Protein AF-A0A7S0M1L8-F1 (afdb_monomer_lite)

InterPro domains:
  IPR027417 P-loop containing nucleoside triphosphate hydrolase [G3DSA:3.40.50.300] (4-110)
  IPR027417 P-loop containing nucleoside triphosphate hydrolase [SSF52540] (21-96)
  IPR041679 DNA2/NAM7 helicase-like, C-terminal [PF13087] (17-76)
  IPR045055 DNA2/NAM7-like helicase [PTHR10887] (21-156)
  IPR047187 Upf1-like, C-terminal helicase domain [cd18808] (14-83)

Organism: NCBI:txid233186

Sequence (246 aa):
RGALARLDLDDLGSDGSAKAIRAATVDNYQGEEADFVIISLVRSNTEGDIGFLSSPERVNVLLSRARHGMFLVGNLETLTRCRSSRGRALWLQIRNLLERDGSVLTHFPVLCERHRLRIEVHTPEDFNALTPHGGCTLPCEMPLDCGHACTLPCHPDEARTHAHARCQEQVEDSCSYGHPGRRACGDEGVRCCVEVSWSCPRGHALSGRCYGGRKAPCKRCDAVEEIERKLKHAAGGRQAEAEAEA

pLDDT: mean 80.68, std 15.22, range [24.38, 94.88]

Radius of gyration: 35.18 Å; chains: 1; bounding box: 78×73×81 Å

Foldseek 3Di:
DDDDDDDDPPPPDDDDDDPDDDDDDLVVCQPAADQEEEDEQPDDDPQLDSDPLLDVVSVVSVVPRHDHYYHYHDDLVSQCPHPRPSSNVVSVVVVVVCVVVVNDDQFDWAAQPVVRDIDTHNDPVCCCVAQNQNHGQDAQQDQAPLRGGGGHGDHDDDVPCRDPDFAQDWDWDAAPVRHIDIDGPPDDGDPFQDKDWDADPVGDIFIDTPNCGVVDDDPVVVVVVVVVVVVVVVVVVVVVVVVVVD

Structure (mmCIF, N/CA/C/O backbone):
data_AF-A0A7S0M1L8-F1
#
_entry.id   AF-A0A7S0M1L8-F1
#
loop_
_atom_site.group_PDB
_atom_site.id
_atom_site.type_symbol
_atom_site.label_atom_id
_atom_site.label_alt_id
_atom_site.label_comp_id
_atom_site.label_asym_id
_atom_site.label_entity_id
_atom_site.label_seq_id
_atom_site.pdbx_PDB_ins_code
_atom_site.Cartn_x
_atom_site.Cartn_y
_atom_site.Cartn_z
_atom_site.occupancy
_atom_site.B_iso_or_equiv
_atom_site.auth_seq_id
_atom_site.auth_comp_id
_atom_site.auth_asym_id
_atom_site.auth_atom_id
_atom_site.pdbx_PDB_model_num
ATOM 1 N N . ARG A 1 1 ? -18.585 -15.509 -0.432 1.00 24.98 1 ARG A N 1
ATOM 2 C CA . ARG A 1 1 ? -18.392 -14.787 -1.713 1.00 24.98 1 ARG A CA 1
ATOM 3 C C . ARG A 1 1 ? -18.407 -13.298 -1.383 1.00 24.98 1 ARG A C 1
ATOM 5 O O . ARG A 1 1 ? -19.482 -12.729 -1.326 1.00 24.98 1 ARG A O 1
ATOM 12 N N . GLY A 1 2 ? -17.263 -12.722 -1.015 1.00 26.94 2 GLY A N 1
ATOM 13 C CA . GLY A 1 2 ? -17.161 -11.310 -0.637 1.00 26.94 2 GLY A CA 1
ATOM 14 C C . GLY A 1 2 ? -16.360 -10.575 -1.698 1.00 26.94 2 GLY A C 1
ATOM 15 O O . GLY A 1 2 ? -15.212 -10.944 -1.936 1.00 26.94 2 GLY A O 1
ATOM 16 N N . ALA A 1 3 ? -16.990 -9.616 -2.370 1.00 24.38 3 ALA A N 1
ATOM 17 C CA . ALA A 1 3 ? -16.288 -8.636 -3.181 1.00 24.38 3 ALA A CA 1
ATOM 18 C C . ALA A 1 3 ? -15.548 -7.704 -2.216 1.00 24.38 3 ALA A C 1
ATOM 20 O O . ALA A 1 3 ? -16.179 -7.065 -1.377 1.00 24.38 3 ALA A O 1
ATOM 21 N N . LEU A 1 4 ? -14.220 -7.690 -2.286 1.00 31.28 4 LEU A N 1
ATOM 22 C CA . LEU A 1 4 ? -13.426 -6.655 -1.640 1.00 31.28 4 LEU A CA 1
ATOM 23 C C . LEU A 1 4 ? -13.561 -5.419 -2.525 1.00 31.28 4 LEU A C 1
ATOM 25 O O . LEU A 1 4 ? -13.276 -5.472 -3.719 1.00 31.28 4 LEU A O 1
ATOM 29 N N . ALA A 1 5 ? -14.126 -4.354 -1.966 1.00 31.42 5 ALA A N 1
ATOM 30 C CA . ALA A 1 5 ? -14.151 -3.068 -2.633 1.00 31.42 5 ALA A CA 1
ATOM 31 C C . ALA A 1 5 ? -12.733 -2.495 -2.562 1.00 31.42 5 ALA A C 1
ATOM 33 O O . ALA A 1 5 ? -12.216 -2.286 -1.463 1.00 31.42 5 ALA A O 1
ATOM 34 N N . ARG A 1 6 ? -12.113 -2.264 -3.722 1.00 34.62 6 ARG A N 1
ATOM 35 C CA . ARG A 1 6 ? -10.920 -1.422 -3.825 1.00 34.62 6 ARG A CA 1
ATOM 36 C C . ARG A 1 6 ? -11.287 -0.038 -3.306 1.00 34.62 6 ARG A C 1
ATOM 38 O O . ARG A 1 6 ? -12.279 0.548 -3.738 1.00 34.62 6 ARG A O 1
ATOM 45 N N . LEU A 1 7 ? -10.536 0.426 -2.320 1.00 40.91 7 LEU A N 1
ATOM 46 C CA . LEU A 1 7 ? -10.645 1.762 -1.758 1.00 40.91 7 LEU A CA 1
ATOM 47 C C . LEU A 1 7 ? -9.402 2.512 -2.230 1.00 40.91 7 LEU A C 1
ATOM 49 O O . LEU A 1 7 ? -8.376 2.489 -1.555 1.00 40.91 7 LEU A O 1
ATOM 53 N N . ASP A 1 8 ? -9.480 3.089 -3.428 1.00 37.41 8 ASP A N 1
ATOM 54 C CA . ASP A 1 8 ? -8.417 3.929 -3.977 1.00 37.41 8 ASP A CA 1
ATOM 55 C C . ASP A 1 8 ? -8.402 5.254 -3.186 1.00 37.41 8 ASP A C 1
ATOM 57 O O . ASP A 1 8 ? -9.404 5.967 -3.106 1.00 37.41 8 ASP A O 1
ATOM 61 N N . LEU A 1 9 ? -7.283 5.537 -2.509 1.00 45.81 9 LEU A N 1
ATOM 62 C CA . LEU A 1 9 ? -7.116 6.675 -1.589 1.00 45.81 9 LEU A CA 1
ATOM 63 C C . LEU A 1 9 ? -6.829 8.006 -2.306 1.00 45.81 9 LEU A C 1
ATOM 65 O O . LEU A 1 9 ? -6.898 9.058 -1.671 1.00 45.81 9 LEU A O 1
ATOM 69 N N . ASP A 1 10 ? -6.548 7.966 -3.609 1.00 42.12 10 ASP A N 1
ATOM 70 C CA . ASP A 1 10 ? -6.166 9.137 -4.407 1.00 42.12 10 ASP A CA 1
ATOM 71 C C . ASP A 1 10 ? -7.363 9.934 -4.951 1.00 42.12 10 ASP A C 1
ATOM 73 O O . ASP A 1 10 ? -7.187 11.021 -5.497 1.00 42.12 10 ASP A O 1
ATOM 77 N N . ASP A 1 11 ? -8.596 9.462 -4.739 1.00 41.50 11 ASP A N 1
ATOM 78 C CA . ASP A 1 11 ? -9.818 10.100 -5.254 1.00 41.50 11 ASP A CA 1
ATOM 79 C C . ASP A 1 11 ? -10.475 11.065 -4.241 1.00 41.50 11 ASP A C 1
ATOM 81 O O . ASP A 1 11 ? -11.695 11.259 -4.187 1.00 41.50 11 ASP A O 1
ATOM 85 N N . LEU A 1 12 ? -9.654 11.692 -3.390 1.00 45.91 12 LEU A N 1
ATOM 86 C CA . LEU A 1 12 ? -10.070 12.725 -2.437 1.00 45.91 12 LEU A CA 1
ATOM 87 C C . LEU A 1 12 ? -10.244 14.083 -3.137 1.00 45.91 12 LEU A C 1
ATOM 89 O O . LEU A 1 12 ? -9.593 15.070 -2.798 1.00 45.91 12 LEU A O 1
ATOM 93 N N . GLY A 1 13 ? -11.170 14.133 -4.094 1.00 42.91 13 GLY A N 1
ATOM 94 C CA . GLY A 1 13 ? -11.728 15.375 -4.621 1.00 42.91 13 GLY A CA 1
ATOM 95 C C . GLY A 1 13 ? -11.597 15.554 -6.129 1.00 42.91 13 GLY A C 1
ATOM 96 O O . GLY A 1 13 ? -10.607 16.083 -6.613 1.00 42.91 13 GLY A O 1
ATOM 97 N N . SER A 1 14 ? -12.663 15.224 -6.854 1.00 38.94 14 SER A N 1
ATOM 98 C CA . SER A 1 14 ? -13.416 16.155 -7.710 1.00 38.94 14 SER A CA 1
ATOM 99 C C . SER A 1 14 ? -14.400 15.343 -8.547 1.00 38.94 14 SER A C 1
ATOM 101 O O . SER A 1 14 ? -13.998 14.650 -9.471 1.00 38.94 14 SER A O 1
ATOM 103 N N . ASP A 1 15 ? -15.682 15.443 -8.199 1.00 43.84 15 ASP A N 1
ATOM 104 C CA . ASP A 1 15 ? -16.864 15.193 -9.029 1.00 43.84 15 ASP A CA 1
ATOM 105 C C . ASP A 1 15 ? -16.785 14.129 -10.139 1.00 43.84 15 ASP A C 1
ATOM 107 O O . ASP A 1 15 ? -16.341 14.389 -11.257 1.00 43.84 15 ASP A O 1
ATOM 111 N N . GLY A 1 16 ? -17.419 12.977 -9.876 1.00 42.66 16 GLY A N 1
ATOM 112 C CA . GLY A 1 16 ? -17.977 12.146 -10.947 1.00 42.66 16 GLY A CA 1
ATOM 113 C C . GLY A 1 16 ? -17.978 10.633 -10.729 1.00 42.66 16 GLY A C 1
ATOM 114 O O . GLY A 1 16 ? -17.397 9.906 -11.524 1.00 42.66 16 GLY A O 1
ATOM 115 N N . SER A 1 17 ? -18.732 10.139 -9.741 1.00 41.50 17 SER A N 1
ATOM 116 C CA . SER A 1 17 ? -19.184 8.732 -9.611 1.00 41.50 17 SER A CA 1
ATOM 117 C C . SER A 1 17 ? -18.228 7.654 -9.061 1.00 41.50 17 SER A C 1
ATOM 119 O O . SER A 1 17 ? -18.504 6.467 -9.227 1.00 41.50 17 SER A O 1
ATOM 121 N N . ALA A 1 18 ? -17.206 8.015 -8.282 1.00 45.50 18 ALA A N 1
ATOM 122 C CA . ALA A 1 18 ? -16.611 7.094 -7.306 1.00 45.50 18 ALA A CA 1
ATOM 123 C C . ALA A 1 18 ? -17.293 7.270 -5.934 1.00 45.50 18 ALA A C 1
ATOM 125 O O . ALA A 1 18 ? -17.604 8.389 -5.522 1.00 45.50 18 ALA A O 1
ATOM 126 N N . LYS A 1 19 ? -17.579 6.175 -5.212 1.00 52.88 19 LYS A N 1
ATOM 127 C CA . LYS A 1 19 ? -18.074 6.236 -3.821 1.00 52.88 19 LYS A CA 1
ATOM 128 C C . LYS A 1 19 ? -16.973 6.851 -2.948 1.00 52.88 19 LYS A C 1
ATOM 130 O O . LYS A 1 19 ? -16.094 6.135 -2.483 1.00 52.88 19 LYS A O 1
ATOM 135 N N . ALA A 1 20 ? -17.026 8.164 -2.743 1.00 63.97 20 ALA A N 1
ATOM 136 C CA . ALA A 1 20 ? -16.058 8.884 -1.928 1.00 63.97 20 ALA A CA 1
ATOM 137 C C . ALA A 1 20 ? -16.008 8.309 -0.503 1.00 63.97 20 ALA A C 1
ATOM 139 O O . ALA A 1 20 ? -17.033 8.174 0.174 1.00 63.97 20 ALA A O 1
ATOM 140 N N . ILE A 1 21 ? -14.804 7.974 -0.043 1.00 71.56 21 ILE A N 1
ATOM 141 C CA . ILE A 1 21 ? -14.554 7.562 1.337 1.00 71.56 21 ILE A CA 1
ATOM 142 C C . ILE A 1 21 ? -14.670 8.808 2.206 1.00 71.56 21 ILE A C 1
ATOM 144 O O . ILE A 1 21 ? -13.863 9.730 2.108 1.00 71.56 21 ILE A O 1
ATOM 148 N N . ARG A 1 22 ? -15.684 8.857 3.070 1.00 78.88 22 ARG A N 1
ATOM 149 C CA . ARG A 1 22 ? -15.853 9.985 3.985 1.00 78.88 22 ARG A CA 1
ATOM 150 C C . ARG A 1 22 ? -14.888 9.857 5.161 1.00 78.88 22 ARG A C 1
ATOM 152 O O . ARG A 1 22 ? -15.046 8.972 5.997 1.00 78.88 22 ARG A O 1
ATOM 159 N N . ALA A 1 23 ? -13.937 10.781 5.256 1.00 82.06 23 ALA A N 1
ATOM 160 C CA . ALA A 1 23 ? -13.068 10.938 6.417 1.00 82.06 23 ALA A CA 1
ATOM 161 C C . ALA A 1 23 ? -13.576 12.086 7.304 1.00 82.06 23 ALA A C 1
ATOM 163 O O . ALA A 1 23 ? -13.755 13.211 6.839 1.00 82.06 23 ALA A O 1
ATOM 164 N N . ALA A 1 24 ? -13.820 11.813 8.585 1.00 80.31 24 ALA A N 1
ATOM 165 C CA . ALA A 1 24 ? -14.242 12.815 9.561 1.00 80.31 24 ALA A CA 1
ATOM 166 C C . ALA A 1 24 ? -13.710 12.466 10.955 1.00 80.31 24 ALA A C 1
ATOM 168 O O . ALA A 1 24 ? -13.429 11.307 11.261 1.00 80.31 24 ALA A O 1
ATOM 169 N N . THR A 1 25 ? -13.586 13.472 11.819 1.00 79.19 25 THR A N 1
ATOM 170 C CA . THR A 1 25 ? -13.332 13.245 13.245 1.00 79.19 25 THR A CA 1
ATOM 171 C C . THR A 1 25 ? -14.591 12.707 13.924 1.00 79.19 25 THR A C 1
ATOM 173 O O . THR A 1 25 ? -15.707 12.972 13.481 1.00 79.19 25 THR A O 1
ATOM 176 N N . VAL A 1 26 ? -14.417 11.983 15.034 1.00 71.12 26 VAL A N 1
ATOM 177 C CA . VAL A 1 26 ? -15.530 11.397 15.806 1.00 71.12 26 VAL A CA 1
ATOM 178 C C . VAL A 1 26 ? -16.570 12.449 16.197 1.00 71.12 26 VAL A C 1
ATOM 180 O O . VAL A 1 26 ? -17.768 12.206 16.075 1.00 71.12 26 VAL A O 1
ATOM 183 N N . ASP A 1 27 ? -16.108 13.629 16.617 1.00 68.31 27 ASP A N 1
ATOM 184 C CA . ASP A 1 27 ? -16.973 14.726 17.058 1.00 68.31 27 ASP A CA 1
ATOM 185 C C . ASP A 1 27 ? -17.783 15.325 15.885 1.00 68.31 27 ASP A C 1
ATOM 187 O O . ASP A 1 27 ? -18.942 15.688 16.064 1.00 68.31 27 ASP A O 1
ATOM 191 N N . ASN A 1 28 ? -17.227 15.347 14.665 1.00 67.50 28 ASN A N 1
ATOM 192 C CA . ASN A 1 28 ? -17.921 15.824 13.458 1.00 67.50 28 ASN A CA 1
ATOM 193 C C . ASN A 1 28 ? -18.800 14.750 12.789 1.00 67.50 28 ASN A C 1
ATOM 195 O O . ASN A 1 28 ? -19.480 15.043 11.807 1.00 67.50 28 ASN A O 1
ATOM 199 N N . TYR A 1 29 ? -18.787 13.515 13.294 1.00 67.25 29 TYR A N 1
ATOM 200 C CA . TYR A 1 29 ? -19.560 12.385 12.769 1.00 67.25 29 TYR A CA 1
ATOM 201 C C . TYR A 1 29 ? -20.769 12.051 13.663 1.00 67.25 29 TYR A C 1
ATOM 203 O O . TYR A 1 29 ? -21.187 10.899 13.808 1.00 67.25 29 TYR A O 1
ATOM 211 N N . GLN A 1 30 ? -21.325 13.060 14.339 1.00 61.78 30 GLN A N 1
ATOM 212 C CA . GLN A 1 30 ? -22.415 12.865 15.284 1.00 61.78 30 GLN A CA 1
ATOM 213 C C . GLN A 1 30 ? -23.774 12.761 14.575 1.00 61.78 30 GLN A C 1
ATOM 215 O O . GLN A 1 30 ? -24.247 13.716 13.975 1.00 61.78 30 GLN A O 1
ATOM 220 N N . GLY A 1 31 ? -24.428 11.602 14.702 1.00 68.56 31 GLY A N 1
ATOM 221 C CA . GLY A 1 31 ? -25.767 11.353 14.141 1.00 68.56 31 GLY A CA 1
ATOM 222 C C . GLY A 1 31 ? -25.755 10.693 12.761 1.00 68.56 31 GLY A C 1
ATOM 223 O O . GLY A 1 31 ? -26.814 10.389 12.224 1.00 68.56 31 GLY A O 1
ATOM 224 N N . GLU A 1 32 ? -24.567 10.425 12.224 1.00 75.88 32 GLU A N 1
ATOM 225 C CA . GLU A 1 32 ? -24.378 9.651 11.002 1.00 75.88 32 GLU A CA 1
ATOM 226 C C . GLU A 1 32 ? -23.940 8.211 11.331 1.00 75.88 32 GLU A C 1
ATOM 228 O O . GLU A 1 32 ? -23.364 7.939 12.392 1.00 75.88 32 GLU A O 1
ATOM 233 N N . GLU A 1 33 ? -24.236 7.286 10.419 1.00 82.81 33 GLU A N 1
ATOM 234 C CA . GLU A 1 33 ? -23.855 5.872 10.472 1.00 82.81 33 GLU A CA 1
ATOM 235 C C . GLU A 1 33 ? -23.350 5.427 9.095 1.00 82.81 33 GLU A C 1
ATOM 237 O O . GLU A 1 33 ? -23.828 5.910 8.063 1.00 82.81 33 GLU A O 1
ATOM 242 N N . ALA A 1 34 ? -22.431 4.461 9.075 1.00 85.81 34 ALA A N 1
ATOM 243 C CA . ALA A 1 34 ? -21.947 3.828 7.851 1.00 85.81 34 ALA A CA 1
ATOM 244 C C . ALA A 1 34 ? -22.003 2.301 7.955 1.00 85.81 34 ALA A C 1
ATOM 246 O O . ALA A 1 34 ? -21.958 1.726 9.042 1.00 85.81 34 ALA A O 1
ATOM 247 N N . ASP A 1 35 ? -22.077 1.627 6.805 1.00 87.62 35 ASP A N 1
ATOM 248 C CA . ASP A 1 35 ? -22.069 0.159 6.748 1.00 87.62 35 ASP A CA 1
ATOM 249 C C . ASP A 1 35 ? -20.788 -0.416 7.355 1.00 87.62 35 ASP A C 1
ATOM 251 O O . ASP A 1 35 ? -20.839 -1.305 8.206 1.00 87.62 35 ASP A O 1
ATOM 255 N N . PHE A 1 36 ? -19.649 0.160 6.974 1.00 88.69 36 PHE A N 1
ATOM 256 C CA . PHE A 1 36 ? -18.337 -0.186 7.496 1.00 88.69 36 PHE A CA 1
ATOM 257 C C . PHE A 1 36 ? -17.612 1.071 7.962 1.00 88.69 36 PHE A C 1
ATOM 259 O O . PHE A 1 36 ? -17.628 2.086 7.264 1.00 88.69 36 PHE A O 1
ATOM 266 N N . VAL A 1 37 ? -16.964 1.001 9.125 1.00 89.44 37 VAL A N 1
ATOM 267 C CA . VAL A 1 37 ? -16.194 2.121 9.686 1.00 89.44 37 VAL A CA 1
ATOM 268 C C . VAL A 1 37 ? -14.778 1.660 10.014 1.00 89.44 37 VAL A C 1
ATOM 270 O O . VAL A 1 37 ? -14.585 0.638 10.671 1.00 89.44 37 VAL A O 1
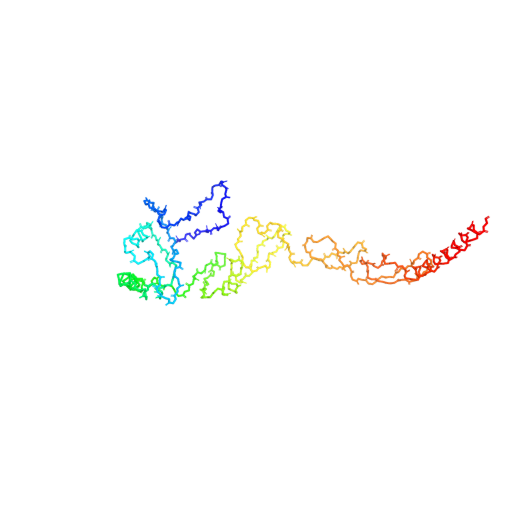ATOM 273 N N . ILE A 1 38 ? -13.783 2.435 9.588 1.00 90.75 38 ILE A N 1
ATOM 274 C CA . ILE A 1 38 ? -12.388 2.268 10.006 1.00 90.75 38 ILE A CA 1
ATOM 275 C C . ILE A 1 38 ? -12.065 3.398 10.977 1.00 90.75 38 ILE A C 1
ATOM 277 O O . ILE A 1 38 ? -12.223 4.573 10.653 1.00 90.75 38 ILE A O 1
ATOM 281 N N . ILE A 1 39 ? -11.632 3.040 12.180 1.00 90.25 39 ILE A N 1
ATOM 282 C CA . ILE A 1 39 ? -11.407 3.975 13.275 1.00 90.25 39 ILE A CA 1
ATOM 283 C C . ILE A 1 39 ? -9.926 3.957 13.628 1.00 90.25 39 ILE A C 1
ATOM 285 O O . ILE A 1 39 ? -9.418 2.980 14.176 1.00 90.25 39 ILE A O 1
ATOM 289 N N . SER A 1 40 ? -9.245 5.071 13.370 1.00 90.31 40 SER A N 1
ATOM 290 C CA . SER A 1 40 ? -7.906 5.307 13.905 1.00 90.31 40 SER A CA 1
ATOM 291 C C . SER A 1 40 ? -8.009 5.905 15.305 1.00 90.31 40 SER A C 1
ATOM 293 O O . SER A 1 40 ? -8.564 6.987 15.496 1.00 90.31 40 SER A O 1
ATOM 295 N N . LEU A 1 41 ? -7.465 5.205 16.298 1.00 91.12 41 LEU A N 1
ATOM 296 C CA . LEU A 1 41 ? -7.434 5.661 17.688 1.00 91.12 41 LEU A CA 1
ATOM 297 C C . LEU A 1 41 ? -6.295 6.660 17.934 1.00 91.12 41 LEU A C 1
ATOM 299 O O . LEU A 1 41 ? -6.347 7.388 18.923 1.00 91.12 41 LEU A O 1
ATOM 303 N N . VAL A 1 42 ? -5.304 6.728 17.031 1.00 88.12 42 VAL A N 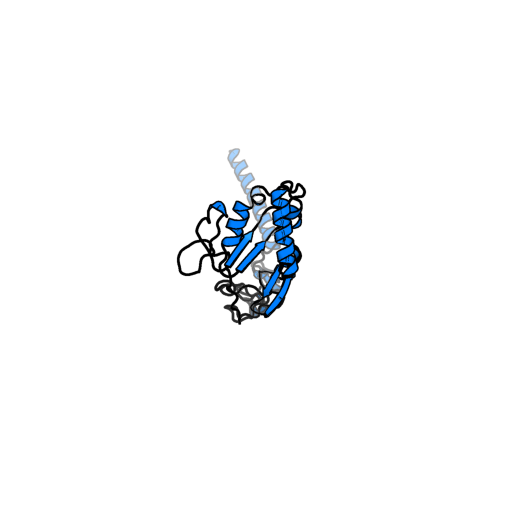1
ATOM 304 C CA . VAL A 1 42 ? -4.163 7.674 16.977 1.00 88.12 42 VAL A CA 1
ATOM 305 C C . VAL A 1 42 ? -3.199 7.634 18.177 1.00 88.12 42 VAL A C 1
ATOM 307 O O . VAL A 1 42 ? -1.995 7.812 18.016 1.00 88.12 42 VAL A O 1
ATOM 310 N N . ARG A 1 43 ? -3.688 7.412 19.398 1.00 88.94 43 ARG A N 1
ATOM 311 C CA . ARG A 1 43 ? -2.922 7.514 20.640 1.00 88.94 43 ARG A CA 1
ATOM 312 C C . ARG A 1 43 ? -1.986 6.320 20.803 1.00 88.94 43 ARG A C 1
ATOM 314 O O . ARG A 1 43 ? -2.427 5.191 20.997 1.00 88.94 43 ARG A O 1
ATOM 321 N N . SER A 1 44 ? -0.691 6.612 20.772 1.00 87.50 44 SER A N 1
ATOM 322 C CA . SER A 1 44 ? 0.392 5.678 21.066 1.00 87.50 44 SER A CA 1
ATOM 323 C C . SER A 1 44 ? 1.491 6.446 21.794 1.00 87.50 44 SER A C 1
ATOM 325 O O . SER A 1 44 ? 2.140 7.312 21.213 1.00 87.50 44 SER A O 1
ATOM 327 N N . ASN A 1 45 ? 1.630 6.218 23.097 1.00 89.62 45 ASN A N 1
ATOM 328 C CA . ASN A 1 45 ? 2.656 6.841 23.934 1.00 89.62 45 ASN A CA 1
ATOM 329 C C . ASN A 1 45 ? 2.917 5.997 25.187 1.00 89.62 45 ASN A C 1
ATOM 331 O O . ASN A 1 45 ? 2.080 5.190 25.603 1.00 89.62 45 ASN A O 1
ATOM 335 N N . THR A 1 46 ? 4.085 6.204 25.791 1.00 87.31 46 THR A N 1
ATOM 336 C CA . THR A 1 46 ? 4.515 5.528 27.025 1.00 87.31 46 THR A CA 1
ATOM 337 C C . THR A 1 46 ? 3.850 6.101 28.276 1.00 87.31 46 THR A C 1
ATOM 339 O O . THR A 1 46 ? 3.766 5.428 29.299 1.00 87.31 46 THR A O 1
ATOM 342 N N . GLU A 1 47 ? 3.340 7.330 28.196 1.00 84.88 47 GLU A N 1
ATOM 343 C CA . GLU A 1 47 ? 2.727 8.046 29.314 1.00 84.88 47 GLU A CA 1
ATOM 344 C C . GLU A 1 47 ? 1.309 7.575 29.669 1.00 84.88 47 GLU A C 1
ATOM 346 O O . GLU A 1 47 ? 0.808 7.899 30.753 1.00 84.88 47 GLU A O 1
ATOM 351 N N . GLY A 1 48 ? 0.664 6.821 28.774 1.00 83.50 48 GLY A N 1
ATOM 352 C CA . GLY A 1 48 ? -0.720 6.382 28.929 1.00 83.50 48 GLY A CA 1
ATOM 353 C C . GLY A 1 48 ? -1.721 7.537 28.829 1.00 83.50 48 GLY A C 1
ATOM 354 O O . GLY A 1 48 ? -2.783 7.488 29.460 1.00 83.50 48 GLY A O 1
ATOM 355 N N . ASP A 1 49 ? -1.391 8.596 28.085 1.00 86.94 49 ASP A N 1
ATOM 356 C CA . ASP A 1 49 ? -2.340 9.669 27.802 1.00 86.94 49 ASP A CA 1
ATOM 357 C C . ASP A 1 49 ? -3.152 9.348 26.546 1.00 86.94 49 ASP A C 1
ATOM 359 O O . ASP A 1 49 ? -2.632 9.230 25.433 1.00 86.94 49 ASP A O 1
ATOM 363 N N . ILE A 1 50 ? -4.456 9.200 26.742 1.00 87.94 50 ILE A N 1
ATOM 364 C CA . ILE A 1 50 ? -5.407 8.824 25.696 1.00 87.94 50 ILE A CA 1
ATOM 365 C C . ILE A 1 50 ? -6.420 9.939 25.415 1.00 87.94 50 ILE A C 1
ATOM 367 O O . ILE A 1 50 ? -7.283 9.787 24.548 1.00 87.94 50 ILE A O 1
ATOM 371 N N . GLY A 1 51 ? -6.323 11.068 26.132 1.00 86.62 51 GLY A N 1
ATOM 372 C CA . GLY A 1 51 ? -7.227 12.206 26.006 1.00 86.62 51 GLY A CA 1
ATOM 373 C C . GLY A 1 51 ? -8.703 11.796 26.032 1.00 86.62 51 GLY A C 1
ATOM 374 O O . GLY A 1 51 ? -9.181 11.155 26.973 1.00 86.62 51 GLY A O 1
ATOM 375 N N . PHE A 1 52 ? -9.427 12.145 24.965 1.00 84.19 52 PHE A N 1
ATOM 376 C CA . PHE A 1 52 ? -10.873 11.937 24.845 1.00 84.19 52 PHE A CA 1
ATOM 377 C C . PHE A 1 52 ? -11.307 10.461 24.877 1.00 84.19 52 PHE A C 1
ATOM 379 O O . PHE A 1 52 ? -12.440 10.179 25.261 1.00 84.19 52 PHE A O 1
ATOM 386 N N . LEU A 1 53 ? -10.415 9.518 24.542 1.00 87.94 53 LEU A N 1
ATOM 387 C CA . LEU A 1 53 ? -10.700 8.076 24.583 1.00 87.94 53 LEU A CA 1
ATOM 388 C C . LEU A 1 53 ? -10.867 7.548 26.017 1.00 87.94 53 LEU A C 1
ATOM 390 O O . LEU A 1 53 ? -11.234 6.395 26.214 1.00 87.94 53 LEU A O 1
ATOM 394 N N . SER A 1 54 ? -10.605 8.374 27.033 1.00 89.00 54 SER A N 1
ATOM 395 C CA . SER A 1 54 ? -10.872 8.037 28.433 1.00 89.00 54 SER A CA 1
ATOM 396 C C . SER A 1 54 ? -12.338 8.210 28.850 1.00 89.00 54 SER A C 1
ATOM 398 O O . SER A 1 54 ? -12.715 7.694 29.904 1.00 89.00 54 SER A O 1
ATOM 400 N N . SER A 1 55 ? -13.157 8.910 28.050 1.00 89.81 55 SER A N 1
ATOM 401 C CA . SER A 1 55 ? -14.594 9.102 28.289 1.00 89.81 55 SER A CA 1
ATOM 402 C C . SER A 1 55 ? -15.396 7.954 27.667 1.00 89.81 55 SER A C 1
ATOM 404 O O . SER A 1 55 ? -15.413 7.822 26.440 1.00 89.81 55 SER A O 1
ATOM 406 N N . PRO A 1 56 ? -16.107 7.142 28.473 1.00 88.75 56 PRO A N 1
ATOM 407 C CA . PRO A 1 56 ? -16.949 6.071 27.945 1.00 88.75 56 PRO A CA 1
ATOM 408 C C . PRO A 1 56 ? -18.070 6.567 27.040 1.00 88.75 56 PRO A C 1
ATOM 410 O O . PRO A 1 56 ? -18.442 5.885 26.097 1.00 88.75 56 PRO A O 1
ATOM 413 N N . GLU A 1 57 ? -18.588 7.766 27.293 1.00 88.88 57 GLU A N 1
ATOM 414 C CA . GLU A 1 57 ? -19.649 8.372 26.493 1.00 88.88 57 GLU A CA 1
ATOM 415 C C . GLU A 1 57 ? -19.168 8.603 25.053 1.00 88.88 57 GLU A C 1
ATOM 417 O O . GLU A 1 57 ? -19.861 8.248 24.101 1.00 88.88 57 GLU A O 1
ATOM 422 N N . ARG A 1 58 ? -17.938 9.106 24.884 1.00 88.00 58 ARG A N 1
ATOM 423 C CA . ARG A 1 58 ? -17.324 9.294 23.562 1.00 88.00 58 ARG A CA 1
ATOM 424 C C . ARG A 1 58 ? -16.968 7.972 22.885 1.00 88.00 58 ARG A C 1
ATOM 426 O O . ARG A 1 58 ? -17.155 7.844 21.680 1.00 88.00 58 ARG A O 1
ATOM 433 N N . VAL A 1 59 ? -16.483 6.986 23.642 1.00 89.75 59 VAL A N 1
ATOM 434 C CA . VAL A 1 59 ? -16.171 5.653 23.097 1.00 89.75 59 VAL A CA 1
ATOM 435 C C . VAL A 1 59 ? -17.442 4.928 22.649 1.00 89.75 59 VAL A C 1
ATOM 437 O O . VAL A 1 59 ? -17.450 4.339 21.576 1.00 89.75 59 VAL A O 1
ATOM 440 N N . ASN A 1 60 ? -18.543 5.029 23.392 1.00 89.06 60 ASN A N 1
ATOM 441 C CA . ASN A 1 60 ? -19.824 4.454 22.978 1.00 89.06 60 ASN A CA 1
ATOM 442 C C . ASN A 1 60 ? -20.308 5.063 21.661 1.00 89.06 60 ASN A C 1
ATOM 444 O O . ASN A 1 60 ? -20.688 4.337 20.748 1.00 89.06 60 ASN A O 1
ATOM 448 N N . VAL A 1 61 ? -20.229 6.391 21.551 1.00 87.50 61 VAL A N 1
ATOM 449 C CA . VAL A 1 61 ? -20.563 7.117 20.324 1.00 87.50 61 VAL A CA 1
ATOM 450 C C . VAL A 1 61 ? -19.687 6.685 19.148 1.00 87.50 61 VAL A C 1
ATOM 452 O O . VAL A 1 61 ? -20.176 6.609 18.027 1.00 87.50 61 VAL A O 1
ATOM 455 N N . LEU A 1 62 ? -18.404 6.419 19.391 1.00 88.06 62 LEU A N 1
ATOM 456 C CA . LEU A 1 62 ? -17.452 5.952 18.387 1.00 88.06 62 LEU A CA 1
ATOM 457 C C . LEU A 1 62 ? -17.776 4.529 17.908 1.00 88.06 62 LEU A C 1
ATOM 459 O O . LEU A 1 62 ? -17.793 4.272 16.706 1.00 88.06 62 LEU A O 1
ATOM 463 N N . LEU A 1 63 ? -18.059 3.616 18.840 1.00 88.94 63 LEU A N 1
ATOM 464 C CA . LEU A 1 63 ? -18.333 2.208 18.546 1.00 88.94 63 LEU A CA 1
ATOM 465 C C . LEU A 1 63 ? -19.728 1.986 17.937 1.00 88.94 63 LEU A C 1
ATOM 467 O O . LEU A 1 63 ? -19.931 0.998 17.241 1.00 88.94 63 LEU A O 1
ATOM 471 N N . SER A 1 64 ? -20.685 2.900 18.126 1.00 88.62 64 SER A N 1
ATOM 472 C CA . SER A 1 64 ? -22.041 2.758 17.576 1.00 88.62 64 SER A CA 1
ATOM 473 C C . SER A 1 64 ? -22.197 3.238 16.125 1.00 88.62 64 SER A C 1
ATOM 475 O O . SER A 1 64 ? -23.317 3.309 15.635 1.00 88.62 64 SER A O 1
ATOM 477 N N . ARG A 1 65 ? -21.113 3.623 15.434 1.00 87.69 65 ARG A N 1
ATOM 478 C CA . ARG A 1 65 ? -21.179 4.192 14.068 1.00 87.69 65 ARG A CA 1
ATOM 479 C C . ARG A 1 65 ? -21.278 3.170 12.943 1.00 87.69 65 ARG A C 1
ATOM 481 O O . ARG A 1 65 ? -21.645 3.543 11.830 1.00 87.69 65 ARG A O 1
ATOM 488 N N . ALA A 1 66 ? -20.928 1.918 13.213 1.00 90.19 66 ALA A N 1
ATOM 489 C CA . ALA A 1 66 ? -20.900 0.863 12.210 1.00 90.19 66 ALA A CA 1
ATOM 490 C C . ALA A 1 66 ? -22.187 0.030 12.222 1.00 90.19 66 ALA A C 1
ATOM 492 O O . ALA A 1 66 ? -22.564 -0.501 13.265 1.00 90.19 66 ALA A O 1
ATOM 493 N N . ARG A 1 67 ? -22.811 -0.149 11.051 1.00 87.81 67 ARG A N 1
ATOM 494 C CA . ARG A 1 67 ? -24.002 -1.005 10.888 1.00 87.81 67 ARG A CA 1
ATOM 495 C C . ARG A 1 67 ? -23.668 -2.475 10.653 1.00 87.81 67 ARG A C 1
ATOM 497 O O . ARG A 1 67 ? -24.408 -3.348 11.099 1.00 87.81 67 ARG A O 1
ATOM 504 N N . HIS A 1 68 ? -22.589 -2.762 9.925 1.00 90.31 68 HIS A N 1
ATOM 505 C CA . HIS A 1 68 ? -22.203 -4.129 9.555 1.00 90.31 68 HIS A CA 1
ATOM 506 C C . HIS A 1 68 ? -20.842 -4.540 10.107 1.00 90.31 68 HIS A C 1
ATOM 508 O O . HIS A 1 68 ? -20.680 -5.691 10.505 1.00 90.31 68 HIS A O 1
ATOM 514 N N . GLY A 1 69 ? -19.868 -3.632 10.155 1.00 89.12 69 GLY A N 1
ATOM 515 C CA . GLY A 1 69 ? -18.553 -3.967 10.694 1.00 89.12 69 GLY A CA 1
ATOM 516 C C . GLY A 1 69 ? -17.686 -2.758 11.006 1.00 89.12 69 GLY A C 1
ATOM 517 O O . GLY A 1 69 ? -17.805 -1.707 10.379 1.00 89.12 69 GLY A O 1
ATOM 518 N N . MET A 1 70 ? -16.788 -2.923 11.974 1.00 91.44 70 MET A N 1
ATOM 519 C CA . MET A 1 70 ? -15.817 -1.900 12.351 1.00 91.44 70 MET A CA 1
ATOM 520 C C . MET A 1 70 ? -14.403 -2.471 12.403 1.00 91.44 70 MET A C 1
ATOM 522 O O . MET A 1 70 ? -14.208 -3.615 12.809 1.00 91.44 70 MET A O 1
ATOM 526 N N . PHE A 1 71 ? -13.423 -1.644 12.051 1.00 91.62 71 PHE A N 1
ATOM 527 C CA . PHE A 1 71 ? -12.003 -1.938 12.219 1.00 91.62 71 PHE A CA 1
ATOM 528 C C . PHE A 1 71 ? -11.381 -0.886 13.134 1.00 91.62 71 PHE A C 1
ATOM 530 O O . PHE A 1 71 ? -11.452 0.308 12.845 1.00 91.62 71 PHE A O 1
ATOM 537 N N . LEU A 1 72 ? -10.778 -1.324 14.238 1.00 91.81 72 LEU A N 1
ATOM 538 C CA . LEU A 1 72 ? -10.075 -0.454 15.179 1.00 91.81 72 LEU A CA 1
ATOM 539 C C . LEU A 1 72 ? -8.570 -0.539 14.919 1.00 91.81 72 LEU A C 1
ATOM 541 O O . LEU A 1 72 ? -7.986 -1.615 15.015 1.00 91.81 72 LEU A O 1
ATOM 545 N N . VAL A 1 73 ? -7.938 0.597 14.634 1.00 91.50 73 VAL A N 1
ATOM 546 C CA . VAL A 1 73 ? -6.489 0.702 14.430 1.00 91.50 73 VAL A CA 1
ATOM 547 C C . VAL A 1 73 ? -5.902 1.570 15.536 1.00 91.50 73 VAL A C 1
ATOM 549 O O . VAL A 1 73 ? -6.225 2.753 15.653 1.00 91.50 73 VAL A O 1
ATOM 552 N N . GLY A 1 74 ? -5.043 1.000 16.378 1.00 90.75 74 GLY A N 1
ATOM 553 C CA . GLY A 1 74 ? -4.442 1.734 17.487 1.00 90.75 74 GLY A CA 1
ATOM 554 C C . GLY A 1 74 ? -3.556 0.883 18.386 1.00 90.75 74 GLY A C 1
ATOM 555 O O . GLY A 1 74 ? -3.384 -0.312 18.167 1.00 90.75 74 GLY A O 1
ATOM 556 N N . ASN A 1 75 ? -3.008 1.515 19.425 1.00 90.62 75 ASN A N 1
ATOM 557 C CA . ASN A 1 75 ? -2.139 0.855 20.391 1.00 90.62 75 ASN A CA 1
ATOM 558 C C . ASN A 1 75 ? -2.928 0.428 21.644 1.00 90.62 75 ASN A C 1
ATOM 560 O O . ASN A 1 75 ? -3.200 1.238 22.536 1.00 90.62 75 ASN A O 1
ATOM 564 N N . LEU A 1 76 ? -3.269 -0.862 21.729 1.00 89.81 76 LEU A N 1
ATOM 565 C CA . LEU A 1 76 ? -3.974 -1.437 22.882 1.00 89.81 76 LEU A CA 1
ATOM 566 C C . LEU A 1 76 ? -3.182 -1.322 24.195 1.00 89.81 76 LEU A C 1
ATOM 568 O O . LEU A 1 76 ? -3.790 -1.205 25.262 1.00 89.81 76 LEU A O 1
ATOM 572 N N . GLU A 1 77 ? -1.849 -1.321 24.151 1.00 90.19 77 GLU A N 1
ATOM 573 C CA . GLU A 1 77 ? -1.015 -1.173 25.347 1.00 90.19 77 GLU A CA 1
ATOM 574 C C . GLU A 1 77 ? -1.175 0.227 25.954 1.00 90.19 77 GLU A C 1
ATOM 576 O O . GLU A 1 77 ? -1.455 0.348 27.148 1.00 90.19 77 GLU A O 1
ATOM 581 N N . THR A 1 78 ? -1.109 1.284 25.137 1.00 92.50 78 THR A N 1
ATOM 582 C CA . THR A 1 78 ? -1.344 2.666 25.595 1.00 92.50 78 THR A CA 1
ATOM 583 C C . THR A 1 78 ? -2.760 2.838 26.161 1.00 92.50 78 THR A C 1
ATOM 585 O O . THR A 1 78 ? -2.934 3.452 27.215 1.00 92.50 78 THR A O 1
ATOM 588 N N . LEU A 1 79 ? -3.773 2.260 25.505 1.00 91.38 79 LEU A N 1
ATOM 589 C CA . LEU A 1 79 ? -5.177 2.364 25.928 1.00 91.38 79 LEU A CA 1
ATOM 590 C C . LEU A 1 79 ? -5.449 1.647 27.254 1.00 91.38 79 LEU A C 1
ATOM 592 O O . LEU A 1 79 ? -6.112 2.191 28.136 1.00 91.38 79 LEU A O 1
ATOM 596 N N . THR A 1 80 ? -4.893 0.449 27.437 1.00 91.88 80 THR A N 1
ATOM 597 C CA . THR A 1 80 ? -5.099 -0.351 28.657 1.00 91.88 80 THR A CA 1
ATOM 598 C C . THR A 1 80 ? -4.189 0.037 29.820 1.00 91.88 80 THR A C 1
ATOM 600 O O . THR A 1 80 ? -4.447 -0.366 30.954 1.00 91.88 80 THR A O 1
ATOM 603 N N . ARG A 1 81 ? -3.161 0.859 29.584 1.00 90.94 81 ARG A N 1
ATOM 604 C CA . ARG A 1 81 ? -2.316 1.458 30.632 1.00 90.94 81 ARG A CA 1
ATOM 605 C C . ARG A 1 81 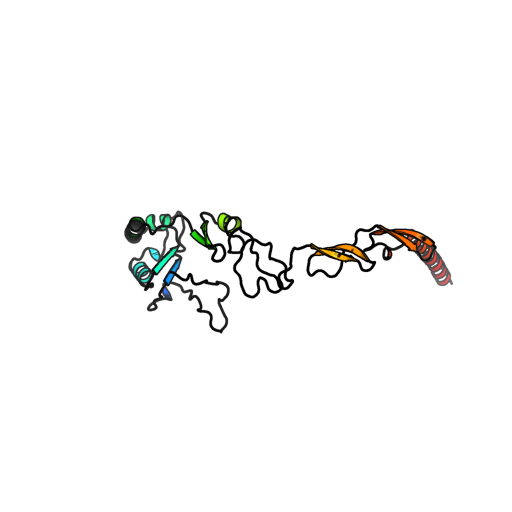? -2.657 2.914 30.929 1.00 90.94 81 ARG A C 1
ATOM 607 O O . ARG A 1 81 ? -1.922 3.575 31.658 1.00 90.94 81 ARG A O 1
ATOM 614 N N . CYS A 1 82 ? -3.770 3.423 30.404 1.00 89.12 82 CYS A N 1
ATOM 615 C CA . CYS A 1 82 ? -4.056 4.843 30.514 1.00 89.12 82 CYS A CA 1
ATOM 616 C C . CYS A 1 82 ? -4.192 5.326 31.967 1.00 89.12 82 CYS A C 1
ATOM 618 O O . CYS A 1 82 ? -4.639 4.582 32.850 1.00 89.12 82 CYS A O 1
ATOM 620 N N . ARG A 1 83 ? -3.864 6.598 32.225 1.00 87.94 83 ARG A N 1
ATOM 621 C CA . ARG A 1 83 ? -3.888 7.181 33.584 1.00 87.94 83 ARG A CA 1
ATOM 622 C C . ARG A 1 83 ? -5.295 7.239 34.192 1.00 87.94 83 ARG A C 1
ATOM 624 O O . ARG A 1 83 ? -5.451 7.010 35.390 1.00 87.94 83 ARG A O 1
ATOM 631 N N . SER A 1 84 ? -6.320 7.466 33.370 1.00 89.00 84 SER A N 1
ATOM 632 C CA . SER A 1 84 ? -7.724 7.460 33.804 1.00 89.00 84 SER A CA 1
ATOM 633 C C . SER A 1 84 ? -8.157 6.059 34.239 1.00 89.00 84 SER A C 1
ATOM 635 O O . SER A 1 84 ? -8.141 5.131 33.434 1.00 89.00 84 SER A O 1
ATOM 637 N N . SER A 1 85 ? -8.581 5.897 35.495 1.00 89.75 85 SER A N 1
ATOM 638 C CA . SER A 1 85 ? -9.083 4.618 36.020 1.00 89.75 85 SER A CA 1
ATOM 639 C C . SER A 1 85 ? -10.326 4.134 35.269 1.00 89.75 85 SER A C 1
ATOM 641 O O . SER A 1 85 ? -10.423 2.956 34.929 1.00 89.75 85 SER A O 1
ATOM 643 N N . ARG A 1 86 ? -11.248 5.054 34.958 1.00 90.19 86 ARG A N 1
ATOM 644 C CA . ARG A 1 86 ? -12.486 4.761 34.227 1.00 90.19 86 ARG A CA 1
ATOM 645 C C . ARG A 1 86 ? -12.210 4.367 32.777 1.00 90.19 86 ARG A C 1
ATOM 647 O O . ARG A 1 86 ? -12.740 3.358 32.320 1.00 90.19 86 ARG A O 1
ATOM 654 N N . GLY A 1 87 ? -11.340 5.111 32.090 1.00 91.12 87 GLY A N 1
ATOM 655 C CA . GLY A 1 87 ? -10.899 4.762 30.737 1.00 91.12 87 GLY A CA 1
ATOM 656 C C . GLY A 1 87 ? -10.203 3.401 30.706 1.00 91.12 87 GLY A C 1
ATOM 657 O O . GLY A 1 87 ? -10.496 2.572 29.852 1.00 91.12 87 GLY A O 1
ATOM 658 N N . ARG A 1 88 ? -9.354 3.123 31.701 1.00 93.19 88 ARG A N 1
ATOM 659 C CA . ARG A 1 88 ? -8.622 1.858 31.800 1.00 93.19 88 ARG A CA 1
ATOM 660 C C . ARG A 1 88 ? -9.559 0.670 31.950 1.00 93.19 88 ARG A C 1
ATOM 662 O O . ARG A 1 88 ? -9.406 -0.315 31.239 1.00 93.19 88 ARG A O 1
ATOM 669 N N . ALA A 1 89 ? -10.532 0.770 32.855 1.00 93.69 89 ALA A N 1
ATOM 670 C CA . ALA A 1 89 ? -11.528 -0.276 33.060 1.00 93.69 89 ALA A CA 1
ATOM 671 C C . ALA A 1 89 ? -12.307 -0.570 31.768 1.00 93.69 89 ALA A C 1
ATOM 673 O O . ALA A 1 89 ? -12.464 -1.734 31.406 1.00 93.69 89 ALA A O 1
ATOM 674 N N . LEU A 1 90 ? -12.711 0.476 31.040 1.00 93.62 90 LEU A N 1
ATOM 675 C CA . LEU A 1 90 ? -13.403 0.350 29.759 1.00 93.62 90 LEU A CA 1
ATOM 676 C C . LEU A 1 90 ? -12.538 -0.345 28.697 1.00 93.62 90 LEU A C 1
ATOM 678 O O . LEU A 1 90 ? -12.966 -1.329 28.102 1.00 93.62 90 LEU A O 1
ATOM 682 N N . TRP A 1 91 ? -11.314 0.131 28.463 1.00 94.25 91 TRP A N 1
ATOM 683 C CA . TRP A 1 91 ? -10.451 -0.441 27.425 1.00 94.25 91 TRP A CA 1
ATOM 684 C C . TRP A 1 91 ? -9.978 -1.857 27.760 1.00 94.25 91 TRP A C 1
ATOM 686 O O . TRP A 1 91 ? -9.800 -2.660 26.850 1.00 94.25 91 TRP A O 1
ATOM 696 N N . LEU A 1 92 ? -9.836 -2.205 29.044 1.00 94.88 92 LEU A N 1
ATOM 697 C CA . LEU A 1 92 ? -9.607 -3.590 29.468 1.00 94.88 92 LEU A CA 1
ATOM 698 C C . LEU A 1 92 ? -10.805 -4.488 29.140 1.00 94.88 92 LEU A C 1
ATOM 700 O O . LEU A 1 92 ? -10.611 -5.606 28.670 1.00 94.88 92 LEU A O 1
ATOM 704 N N . GLN A 1 93 ? -12.033 -4.007 29.352 1.00 94.00 93 GLN A N 1
ATOM 705 C CA . GLN A 1 93 ? -13.239 -4.740 28.958 1.00 94.00 93 GLN A CA 1
ATOM 706 C C . GLN A 1 93 ? -13.304 -4.925 27.439 1.00 94.00 93 GLN A C 1
ATOM 708 O O . GLN A 1 93 ? -13.491 -6.050 26.984 1.00 94.00 93 GLN A O 1
ATOM 713 N N . ILE A 1 94 ? -13.084 -3.856 26.665 1.00 93.56 94 ILE A N 1
ATOM 714 C CA . ILE A 1 94 ? -13.069 -3.904 25.195 1.00 93.56 94 ILE A CA 1
ATOM 715 C C . ILE A 1 94 ? -11.998 -4.880 24.700 1.00 93.56 94 ILE A C 1
ATOM 717 O O . ILE A 1 94 ? -12.299 -5.741 23.880 1.00 93.56 94 ILE A O 1
ATOM 721 N N . ARG A 1 95 ? -10.770 -4.806 25.231 1.00 93.75 95 ARG A N 1
ATOM 722 C CA . ARG A 1 95 ? -9.689 -5.733 24.871 1.00 93.75 95 ARG A CA 1
ATOM 723 C C . ARG A 1 95 ? -10.094 -7.181 25.131 1.00 93.75 95 ARG A C 1
ATOM 725 O O . ARG A 1 95 ? -9.974 -8.003 24.234 1.00 93.75 95 ARG A O 1
ATOM 732 N N . ASN A 1 96 ? -10.616 -7.479 26.320 1.00 94.56 96 ASN A N 1
ATOM 733 C CA . ASN A 1 96 ? -11.022 -8.840 26.668 1.00 94.56 96 ASN A CA 1
ATOM 734 C C . ASN A 1 96 ? -12.136 -9.367 25.748 1.00 94.56 96 ASN A C 1
ATOM 736 O O . ASN A 1 96 ? -12.165 -10.562 25.472 1.00 94.56 96 ASN A O 1
ATOM 740 N N . LEU A 1 97 ? -13.059 -8.511 25.291 1.00 93.75 97 LEU A N 1
ATOM 741 C CA . LEU A 1 97 ? -14.080 -8.892 24.309 1.00 93.75 97 LEU A CA 1
ATOM 742 C C . LEU A 1 97 ? -13.441 -9.214 22.952 1.00 93.75 97 LEU A C 1
ATOM 744 O O . LEU A 1 97 ? -13.647 -10.304 22.429 1.00 93.75 97 LEU A O 1
ATOM 748 N N . LEU A 1 98 ? -12.597 -8.317 22.435 1.00 92.69 98 LEU A N 1
ATOM 749 C CA . LEU A 1 98 ? -11.916 -8.509 21.150 1.00 92.69 98 LEU A CA 1
ATOM 750 C C . LEU A 1 98 ? -11.017 -9.755 21.145 1.00 92.69 98 LEU A C 1
ATOM 752 O O . LEU A 1 98 ? -10.983 -10.483 20.156 1.00 92.69 98 LEU A O 1
ATOM 756 N N . GLU A 1 99 ? -10.296 -10.013 22.239 1.00 92.81 99 GLU A N 1
ATOM 757 C CA . GLU A 1 99 ? -9.433 -11.191 22.390 1.00 92.81 99 GLU A CA 1
ATOM 758 C C . GLU A 1 99 ? -10.244 -12.490 22.445 1.00 92.81 99 GLU A C 1
ATOM 760 O O . GLU A 1 99 ? -9.866 -13.472 21.808 1.00 92.81 99 GLU A O 1
ATOM 765 N N . ARG A 1 100 ? -11.374 -12.500 23.166 1.00 94.81 100 ARG A N 1
ATOM 766 C CA . ARG A 1 100 ? -12.275 -13.665 23.231 1.00 94.81 100 ARG A CA 1
ATOM 767 C C . ARG A 1 100 ? -12.844 -14.029 21.866 1.00 94.81 100 ARG A C 1
ATOM 769 O O . ARG A 1 100 ? -12.947 -15.212 21.559 1.00 94.81 100 ARG A O 1
ATOM 776 N N . ASP A 1 101 ? -13.149 -13.024 21.057 1.00 92.19 101 ASP A N 1
ATOM 777 C CA . ASP A 1 101 ? -13.699 -13.203 19.715 1.00 92.19 101 ASP A CA 1
ATOM 778 C C . ASP A 1 101 ? -12.608 -13.431 18.651 1.00 92.19 101 ASP A C 1
ATOM 780 O O . ASP A 1 101 ? -12.906 -13.480 17.458 1.00 92.19 101 ASP A O 1
ATOM 784 N N . GLY A 1 102 ? -11.329 -13.533 19.044 1.00 90.69 102 GLY A N 1
ATOM 785 C CA . GLY A 1 102 ? -10.208 -13.706 18.111 1.00 90.69 102 GLY A CA 1
ATOM 786 C C . GLY A 1 102 ? -10.054 -12.548 17.118 1.00 90.69 102 GLY A C 1
ATOM 787 O O . GLY A 1 102 ? -9.509 -12.728 16.033 1.00 90.69 102 GLY A O 1
ATOM 788 N N . SER A 1 103 ? -10.559 -11.364 17.471 1.00 91.62 103 SER A N 1
ATOM 789 C CA . SER A 1 103 ? -10.665 -10.187 16.598 1.00 91.62 103 SER A CA 1
ATOM 790 C C . SER A 1 103 ? -9.498 -9.204 16.758 1.00 91.62 103 SER A C 1
ATOM 792 O O . SER A 1 103 ? -9.549 -8.084 16.251 1.00 91.62 103 SER A O 1
ATOM 794 N N . VAL A 1 104 ? -8.439 -9.606 17.466 1.00 91.25 104 VAL A N 1
ATOM 795 C CA . VAL A 1 104 ? -7.194 -8.839 17.595 1.00 91.25 104 VAL A CA 1
ATOM 796 C C . VAL A 1 104 ? -6.167 -9.401 16.622 1.00 91.25 104 VAL A C 1
ATOM 798 O O . VAL A 1 104 ? -5.714 -10.534 16.769 1.00 91.25 104 VAL A O 1
ATOM 801 N N . LEU A 1 105 ? -5.784 -8.590 15.638 1.00 90.19 105 LEU A N 1
ATOM 802 C CA . LEU A 1 105 ? -4.735 -8.933 14.685 1.00 90.19 105 LEU A CA 1
ATOM 803 C C . LEU A 1 105 ? -3.384 -8.411 15.179 1.00 90.19 105 LEU A C 1
ATOM 805 O O . LEU A 1 105 ? -3.275 -7.277 15.644 1.00 90.19 105 LEU A O 1
ATOM 809 N N . THR A 1 106 ? -2.348 -9.238 15.056 1.00 87.94 106 THR A N 1
ATOM 810 C CA . THR A 1 106 ? -0.948 -8.879 15.351 1.00 87.94 106 THR A CA 1
ATOM 811 C C . THR A 1 106 ? -0.182 -8.412 14.111 1.00 87.94 106 THR A C 1
ATOM 813 O O . THR A 1 106 ? 1.003 -8.099 14.193 1.00 87.94 106 THR A O 1
ATOM 816 N N . HIS A 1 107 ? -0.856 -8.385 12.965 1.00 89.69 107 HIS A N 1
ATOM 817 C CA . HIS A 1 107 ? -0.328 -8.003 11.666 1.00 89.69 107 HIS A CA 1
ATOM 818 C C . HIS A 1 107 ? -1.421 -7.312 10.855 1.00 89.69 107 HIS A C 1
ATOM 820 O O . HIS A 1 107 ? -2.615 -7.472 11.121 1.00 89.69 107 HIS A O 1
ATOM 826 N N . PHE A 1 108 ? -1.012 -6.558 9.846 1.00 90.06 108 PHE A N 1
ATOM 827 C CA . PHE A 1 108 ? -1.914 -5.974 8.873 1.00 90.06 108 PHE A CA 1
ATOM 828 C C . PHE A 1 108 ? -2.078 -6.946 7.692 1.00 90.06 108 PHE A C 1
ATOM 830 O O . PHE A 1 108 ? -1.103 -7.218 6.988 1.00 90.06 108 PHE A O 1
ATOM 837 N N . PRO A 1 109 ? -3.272 -7.524 7.473 1.00 89.81 109 PRO A N 1
ATOM 838 C CA . PRO A 1 109 ? -3.484 -8.460 6.380 1.00 89.81 109 PRO A CA 1
ATOM 839 C C . PRO A 1 109 ? -3.648 -7.702 5.060 1.00 89.81 109 PRO A C 1
ATOM 841 O O . PRO A 1 109 ? -4.550 -6.879 4.906 1.00 89.81 109 PRO A O 1
ATOM 844 N N . VAL A 1 110 ? -2.813 -8.025 4.078 1.00 89.88 110 VAL A N 1
ATOM 845 C CA . VAL A 1 110 ? -2.907 -7.509 2.710 1.00 89.88 110 VAL A CA 1
ATOM 846 C C . VAL A 1 110 ? -3.304 -8.641 1.771 1.00 89.88 110 VAL A C 1
ATOM 848 O O . VAL A 1 110 ? -2.799 -9.761 1.863 1.00 89.88 110 VAL A O 1
ATOM 851 N N . LEU A 1 111 ? -4.221 -8.360 0.844 1.00 89.44 111 LEU A N 1
ATOM 852 C CA . LEU A 1 111 ? -4.567 -9.276 -0.236 1.00 89.44 111 LEU A CA 1
ATOM 853 C C . LEU A 1 111 ? -4.159 -8.666 -1.573 1.00 89.44 111 LEU A C 1
ATOM 855 O O . LEU A 1 111 ? -4.700 -7.645 -1.986 1.00 89.44 111 LEU A O 1
ATOM 859 N N . CYS A 1 112 ? -3.284 -9.352 -2.302 1.00 88.38 112 CYS A N 1
ATOM 860 C CA . CYS A 1 112 ? -3.103 -9.068 -3.716 1.00 88.38 112 CYS A CA 1
ATOM 861 C C . CYS A 1 112 ? -4.304 -9.626 -4.491 1.00 88.38 112 CYS A C 1
ATOM 863 O O . CYS A 1 112 ? -4.460 -10.840 -4.629 1.00 88.38 112 CYS A O 1
ATOM 865 N N . GLU A 1 113 ? -5.164 -8.752 -5.010 1.00 83.62 113 GLU A N 1
ATOM 866 C CA . GLU A 1 113 ? -6.391 -9.155 -5.717 1.00 83.62 113 GLU A CA 1
ATOM 867 C C . GLU A 1 113 ? -6.115 -9.942 -7.000 1.00 83.62 113 GLU A C 1
ATOM 869 O O . GLU A 1 113 ? -6.856 -10.868 -7.344 1.00 83.62 113 GLU A O 1
ATOM 874 N N . ARG A 1 114 ? -5.020 -9.595 -7.680 1.00 84.69 114 ARG A N 1
ATOM 875 C CA . ARG A 1 114 ? -4.601 -10.205 -8.938 1.00 84.69 114 ARG A CA 1
ATOM 876 C C . ARG A 1 114 ? -4.078 -11.622 -8.737 1.00 84.69 114 ARG A C 1
ATOM 878 O O . ARG A 1 114 ? -4.617 -12.564 -9.307 1.00 84.69 114 ARG A O 1
ATOM 885 N N . HIS A 1 115 ? -3.047 -11.774 -7.910 1.00 87.88 115 HIS A N 1
ATOM 886 C CA . HIS A 1 115 ? -2.392 -13.065 -7.687 1.00 87.88 115 HIS A CA 1
ATOM 887 C C . HIS A 1 115 ? -3.025 -13.878 -6.553 1.00 87.88 115 HIS A C 1
ATOM 889 O O . HIS A 1 115 ? -2.587 -14.988 -6.270 1.00 87.88 115 HIS A O 1
ATOM 895 N N . ARG A 1 116 ? -4.063 -13.338 -5.898 1.00 90.25 116 ARG A N 1
ATOM 896 C CA . ARG A 1 116 ? -4.786 -13.964 -4.777 1.00 90.25 116 ARG A CA 1
ATOM 897 C C . ARG A 1 116 ? -3.879 -14.375 -3.615 1.00 90.25 116 ARG A C 1
ATOM 899 O O . ARG A 1 116 ? -4.215 -15.281 -2.855 1.00 90.25 116 ARG A O 1
ATOM 906 N N . LEU A 1 117 ? -2.760 -13.672 -3.453 1.00 90.12 117 LEU A N 1
ATOM 907 C CA . LEU A 1 117 ? -1.809 -13.885 -2.370 1.00 90.12 117 LEU A CA 1
ATOM 908 C C . LEU A 1 117 ? -2.230 -13.101 -1.131 1.00 90.12 117 LEU A C 1
ATOM 910 O O . LEU A 1 117 ? -2.486 -11.899 -1.209 1.00 90.12 117 LEU A O 1
ATOM 914 N N . ARG A 1 118 ? -2.282 -13.799 0.005 1.00 91.69 118 ARG A N 1
ATOM 915 C CA . ARG A 1 118 ? -2.432 -13.199 1.332 1.00 91.69 118 ARG A CA 1
ATOM 916 C C . ARG A 1 118 ? -1.048 -12.942 1.901 1.00 91.69 118 ARG A C 1
ATOM 918 O O . ARG A 1 118 ? -0.216 -13.844 1.897 1.00 91.69 118 ARG A O 1
ATOM 925 N N . ILE A 1 119 ? -0.827 -11.721 2.354 1.00 91.19 119 ILE A N 1
ATOM 926 C CA . ILE A 1 119 ? 0.449 -11.244 2.868 1.00 91.19 119 ILE A CA 1
ATOM 927 C C . ILE A 1 119 ? 0.185 -10.676 4.257 1.00 91.19 119 ILE A C 1
ATOM 929 O O . ILE A 1 119 ? -0.758 -9.909 4.450 1.00 91.19 119 ILE A O 1
ATOM 933 N N . GLU A 1 120 ? 0.999 -11.074 5.223 1.00 93.19 120 GLU A N 1
ATOM 934 C CA . GLU A 1 120 ? 0.927 -10.582 6.595 1.00 93.19 120 GLU A CA 1
ATOM 935 C C . GLU A 1 120 ? 2.033 -9.546 6.787 1.00 93.19 120 GLU A C 1
ATOM 937 O O . GLU A 1 120 ? 3.216 -9.856 6.655 1.00 93.19 120 GLU A O 1
ATOM 942 N N . VAL A 1 121 ? 1.644 -8.296 7.035 1.00 92.44 121 VAL A N 1
ATOM 943 C CA . VAL A 1 121 ? 2.572 -7.178 7.224 1.00 92.44 121 VAL A CA 1
ATOM 944 C C . VAL A 1 121 ? 2.717 -6.898 8.715 1.00 92.44 121 VAL A C 1
ATOM 946 O O . VAL A 1 121 ? 1.742 -6.545 9.380 1.00 92.44 121 VAL A O 1
ATOM 949 N N . HIS A 1 122 ? 3.924 -7.059 9.255 1.00 91.56 122 HIS A N 1
ATOM 950 C CA . HIS A 1 122 ? 4.194 -6.882 10.685 1.00 91.56 122 HIS A CA 1
ATOM 951 C C . HIS A 1 122 ? 4.887 -5.553 10.983 1.00 91.56 122 HIS A C 1
ATOM 953 O O . HIS A 1 122 ? 4.680 -4.967 12.046 1.00 91.56 122 HIS A O 1
ATOM 959 N N . THR A 1 123 ? 5.700 -5.077 10.045 1.00 92.12 123 THR A N 1
ATOM 960 C CA . THR A 1 123 ? 6.503 -3.862 10.174 1.00 92.12 123 THR A CA 1
ATOM 961 C C . THR A 1 123 ? 6.237 -2.889 9.025 1.00 92.12 123 THR A C 1
ATOM 963 O O . THR A 1 123 ? 5.762 -3.290 7.960 1.00 92.12 123 THR A O 1
ATOM 966 N N . PRO A 1 124 ? 6.539 -1.592 9.199 1.00 89.19 124 PRO A N 1
ATOM 967 C CA . PRO A 1 124 ? 6.499 -0.633 8.098 1.00 89.19 124 PRO A CA 1
ATOM 968 C C . PRO A 1 124 ? 7.383 -1.043 6.912 1.00 89.19 124 PRO A C 1
ATOM 970 O O . PRO A 1 124 ? 7.020 -0.827 5.759 1.00 89.19 124 PRO A O 1
ATOM 973 N N . GLU A 1 125 ? 8.533 -1.658 7.180 1.00 93.44 125 GLU A N 1
ATOM 974 C CA . GLU A 1 125 ? 9.479 -2.114 6.164 1.00 93.44 125 GLU A CA 1
ATOM 975 C C . GLU A 1 125 ? 8.911 -3.266 5.323 1.00 93.44 125 GLU A C 1
ATOM 977 O O . GLU A 1 125 ? 9.160 -3.320 4.115 1.00 93.44 125 GLU A O 1
ATOM 982 N N . ASP A 1 126 ? 8.086 -4.129 5.925 1.00 92.69 126 ASP A N 1
ATOM 983 C CA . ASP A 1 126 ? 7.405 -5.217 5.219 1.00 92.69 126 ASP A CA 1
ATOM 984 C C . ASP A 1 126 ? 6.476 -4.694 4.116 1.00 92.69 126 ASP A C 1
ATOM 986 O O . ASP A 1 126 ? 6.319 -5.367 3.099 1.00 92.69 126 ASP A O 1
ATOM 990 N N . PHE A 1 127 ? 5.906 -3.486 4.243 1.00 90.19 127 PHE A N 1
ATOM 991 C CA . PHE A 1 127 ? 5.117 -2.902 3.150 1.00 90.19 127 PHE A CA 1
ATOM 992 C C . PHE A 1 127 ? 5.960 -2.699 1.888 1.00 90.19 127 PHE A C 1
ATOM 994 O O . PHE A 1 127 ? 5.498 -2.975 0.782 1.00 90.19 127 PHE A O 1
ATOM 1001 N N . ASN A 1 128 ? 7.207 -2.257 2.045 1.00 89.62 128 ASN A N 1
ATOM 1002 C CA . ASN A 1 128 ? 8.108 -2.034 0.917 1.00 89.62 128 ASN A CA 1
ATOM 1003 C C . ASN A 1 128 ? 8.659 -3.355 0.366 1.00 89.62 128 ASN A C 1
ATOM 1005 O O . ASN A 1 128 ? 8.831 -3.495 -0.843 1.00 89.62 128 ASN A O 1
ATOM 1009 N N . ALA A 1 129 ? 8.941 -4.318 1.247 1.00 91.38 129 ALA A N 1
ATOM 1010 C CA . ALA A 1 129 ? 9.561 -5.585 0.872 1.00 91.38 129 ALA A CA 1
ATOM 1011 C C . ALA A 1 129 ? 8.565 -6.615 0.310 1.00 91.38 129 ALA A C 1
ATOM 1013 O O . ALA A 1 129 ? 8.883 -7.317 -0.649 1.00 91.38 129 ALA A O 1
ATOM 1014 N N . LEU A 1 130 ? 7.374 -6.727 0.906 1.00 90.94 130 LEU A N 1
ATOM 1015 C CA . LEU A 1 130 ? 6.383 -7.761 0.590 1.00 90.94 130 LEU A CA 1
ATOM 1016 C C . LEU A 1 130 ? 5.257 -7.249 -0.307 1.00 90.94 130 LEU A C 1
ATOM 1018 O O . LEU A 1 130 ? 4.688 -8.029 -1.076 1.00 90.94 130 LEU A O 1
ATOM 1022 N N . THR A 1 131 ? 4.935 -5.956 -0.215 1.00 90.56 131 THR A N 1
ATOM 1023 C CA . THR A 1 131 ? 3.855 -5.335 -0.993 1.00 90.56 131 THR A CA 1
ATOM 1024 C C . THR A 1 131 ? 4.317 -4.129 -1.823 1.00 90.56 131 THR A C 1
ATOM 1026 O O . THR A 1 131 ? 3.726 -3.046 -1.715 1.00 90.56 131 THR A O 1
ATOM 1029 N N . PRO A 1 132 ? 5.391 -4.260 -2.627 1.00 84.62 132 PRO A N 1
ATOM 1030 C CA . PRO A 1 132 ? 5.921 -3.135 -3.384 1.00 84.62 132 PRO A CA 1
ATOM 1031 C C . PRO A 1 132 ? 4.854 -2.574 -4.326 1.00 84.62 132 PRO A C 1
ATOM 1033 O O . PRO A 1 132 ? 4.124 -3.315 -4.981 1.00 84.62 132 PRO A O 1
ATOM 1036 N N . HIS A 1 133 ? 4.762 -1.246 -4.389 1.00 77.31 133 HIS A N 1
ATOM 1037 C CA . HIS A 1 133 ? 3.814 -0.540 -5.256 1.00 77.31 133 HIS A CA 1
ATOM 1038 C C . HIS A 1 133 ? 2.335 -0.904 -5.025 1.00 77.31 133 HIS A C 1
ATOM 1040 O O . HIS A 1 133 ? 1.516 -0.649 -5.897 1.00 77.31 133 HIS A O 1
ATOM 1046 N N . GLY A 1 134 ? 1.974 -1.492 -3.875 1.00 79.69 134 GLY A N 1
ATOM 1047 C CA . GLY A 1 134 ? 0.589 -1.828 -3.524 1.00 79.69 134 GLY A CA 1
ATOM 1048 C C . GLY A 1 134 ? 0.085 -3.182 -4.044 1.00 79.69 134 GLY A C 1
ATOM 1049 O O . GLY A 1 134 ? -1.082 -3.514 -3.836 1.00 79.69 134 GLY A O 1
ATOM 1050 N N . GLY A 1 135 ? 0.924 -3.984 -4.705 1.00 85.69 135 GLY A N 1
ATOM 1051 C CA . GLY A 1 135 ? 0.628 -5.386 -5.018 1.00 85.69 135 GLY A CA 1
ATOM 1052 C C . GLY A 1 135 ? 1.705 -6.319 -4.468 1.00 85.69 135 GLY A C 1
ATOM 1053 O O . GLY A 1 135 ? 2.534 -5.908 -3.672 1.00 85.69 135 GLY A O 1
ATOM 1054 N N . CYS A 1 136 ? 1.661 -7.609 -4.805 1.00 91.12 136 CYS A N 1
ATOM 1055 C CA . CYS A 1 136 ? 2.646 -8.576 -4.305 1.00 91.12 136 CYS A CA 1
ATOM 1056 C C . CYS A 1 136 ? 3.977 -8.537 -5.080 1.00 91.12 136 CYS A C 1
ATOM 1058 O O . CYS A 1 136 ? 4.088 -7.937 -6.142 1.00 91.12 136 CYS A O 1
ATOM 1060 N N . THR A 1 137 ? 4.960 -9.306 -4.623 1.00 92.25 137 THR A N 1
ATOM 1061 C CA . THR A 1 137 ? 6.284 -9.421 -5.260 1.00 92.25 137 THR A CA 1
ATOM 1062 C C . THR A 1 137 ? 6.321 -10.205 -6.576 1.00 92.25 137 THR A C 1
ATOM 1064 O O . THR A 1 137 ? 7.330 -10.156 -7.277 1.00 92.25 137 THR A O 1
ATOM 1067 N N . LEU A 1 138 ? 5.255 -10.930 -6.932 1.00 90.62 138 LEU A N 1
ATOM 1068 C CA . LEU A 1 138 ? 5.165 -11.600 -8.235 1.00 90.62 138 LEU A CA 1
ATOM 1069 C C . LEU A 1 138 ? 5.121 -10.582 -9.380 1.00 90.62 138 LEU A C 1
ATOM 1071 O O . LEU A 1 138 ? 4.569 -9.497 -9.178 1.00 90.62 138 LEU A O 1
ATOM 1075 N N . PRO A 1 139 ? 5.636 -10.924 -10.573 1.00 89.44 139 PRO A N 1
ATOM 1076 C CA . PRO A 1 139 ? 5.562 -10.039 -11.726 1.00 89.44 139 PRO A CA 1
ATOM 1077 C C . PRO A 1 139 ? 4.104 -9.666 -12.027 1.00 89.44 139 PRO A C 1
ATOM 1079 O O . PRO A 1 139 ? 3.215 -10.516 -12.076 1.00 89.44 139 PRO A O 1
ATOM 1082 N N . CYS A 1 140 ? 3.843 -8.373 -12.228 1.00 87.81 140 CYS A N 1
ATOM 1083 C CA . CYS A 1 140 ? 2.750 -7.956 -13.098 1.00 87.81 140 CYS A CA 1
ATOM 1084 C C . CYS A 1 140 ? 3.040 -8.589 -14.462 1.00 87.81 140 CYS A C 1
ATOM 1086 O O . CYS A 1 140 ? 4.181 -8.699 -14.809 1.00 87.81 140 CYS A O 1
ATOM 1088 N N . GLU A 1 141 ? 2.110 -9.010 -15.283 1.00 86.44 141 GLU A N 1
ATOM 1089 C CA . GLU A 1 141 ? 2.413 -9.503 -16.643 1.00 86.44 141 GLU A CA 1
ATOM 1090 C C . GLU A 1 141 ? 1.421 -8.863 -17.617 1.00 86.44 141 GLU A C 1
ATOM 1092 O O . GLU A 1 141 ? 0.984 -9.464 -18.593 1.00 86.44 141 GLU A O 1
ATOM 1097 N N . MET A 1 142 ? 0.959 -7.649 -17.285 1.00 85.94 142 MET A N 1
ATOM 1098 C CA . MET A 1 142 ? -0.038 -6.954 -18.099 1.00 85.94 142 MET A CA 1
ATOM 1099 C C . MET A 1 142 ? 0.596 -6.395 -19.357 1.00 85.94 142 MET A C 1
ATOM 1101 O O . MET A 1 142 ? 1.737 -5.929 -19.306 1.00 85.94 142 MET A O 1
ATOM 1105 N N . PRO A 1 143 ? -0.150 -6.393 -20.468 1.00 87.12 143 PRO A N 1
ATOM 1106 C CA . PRO A 1 143 ? 0.306 -5.762 -21.688 1.00 87.12 143 PRO A CA 1
ATOM 1107 C C . PRO A 1 143 ? 0.442 -4.248 -21.488 1.00 87.12 143 PRO A C 1
ATOM 1109 O O . PRO A 1 143 ? -0.470 -3.585 -20.995 1.00 87.12 143 PRO A O 1
ATOM 1112 N N . LEU A 1 144 ? 1.589 -3.714 -21.897 1.00 87.06 144 LEU A N 1
ATOM 1113 C CA . LEU A 1 144 ? 1.830 -2.286 -22.091 1.00 87.06 144 LEU A CA 1
ATOM 1114 C C . LEU A 1 144 ? 1.291 -1.843 -23.461 1.00 87.06 144 LEU A C 1
ATOM 1116 O O . LEU A 1 144 ? 1.074 -2.674 -24.343 1.00 87.06 144 LEU A O 1
ATOM 1120 N N . ASP A 1 145 ? 1.196 -0.531 -23.700 1.00 84.62 145 ASP A N 1
ATOM 1121 C CA . ASP A 1 145 ? 0.767 0.029 -25.000 1.00 84.62 145 ASP A CA 1
ATOM 1122 C C . ASP A 1 145 ? 1.629 -0.441 -26.184 1.00 84.62 145 ASP A C 1
ATOM 1124 O O . ASP A 1 145 ? 1.162 -0.562 -27.315 1.00 84.62 145 ASP A O 1
ATOM 1128 N N . CYS A 1 146 ? 2.908 -0.726 -25.926 1.00 84.75 146 CYS A N 1
ATOM 1129 C CA . CYS A 1 146 ? 3.836 -1.260 -26.923 1.00 84.75 146 CYS A CA 1
ATOM 1130 C C . CYS A 1 146 ? 3.644 -2.761 -27.219 1.00 84.75 146 CYS A C 1
ATOM 1132 O O . CYS A 1 146 ? 4.350 -3.300 -28.068 1.00 84.75 146 CYS A O 1
ATOM 1134 N N . GLY A 1 147 ? 2.731 -3.442 -26.519 1.00 84.88 147 GLY A N 1
ATOM 1135 C CA . GLY A 1 147 ? 2.456 -4.876 -26.644 1.00 84.88 147 GLY A CA 1
ATOM 1136 C C . GLY A 1 147 ? 3.352 -5.790 -25.799 1.00 84.88 147 GLY A C 1
ATOM 1137 O O . GLY A 1 147 ? 3.053 -6.976 -25.683 1.00 84.88 147 GLY A O 1
ATOM 1138 N N . HIS A 1 148 ? 4.422 -5.274 -25.185 1.00 87.62 148 HIS A N 1
ATOM 1139 C CA . HIS A 1 148 ? 5.260 -6.049 -24.261 1.00 87.62 148 HIS A CA 1
ATOM 1140 C C . HIS A 1 148 ? 4.587 -6.235 -22.898 1.00 87.62 148 HIS A C 1
ATOM 1142 O O . HIS A 1 148 ? 3.794 -5.398 -22.470 1.00 87.62 148 HIS A O 1
ATOM 1148 N N . ALA A 1 149 ? 4.943 -7.313 -22.196 1.00 87.94 149 ALA A N 1
ATOM 1149 C CA . ALA A 1 149 ? 4.506 -7.538 -20.825 1.00 87.94 149 ALA A CA 1
ATOM 1150 C C . ALA A 1 149 ? 5.233 -6.593 -19.855 1.00 87.94 149 ALA A C 1
ATOM 1152 O O . ALA A 1 149 ? 6.431 -6.336 -19.988 1.00 87.94 149 ALA A O 1
ATOM 1153 N N . CYS A 1 150 ? 4.504 -6.080 -18.866 1.00 86.25 150 CYS A N 1
ATOM 1154 C CA . CYS A 1 150 ? 5.083 -5.388 -17.723 1.00 86.25 150 CYS A CA 1
ATOM 1155 C C . CYS A 1 150 ? 6.021 -6.343 -16.966 1.00 86.25 150 CYS A C 1
ATOM 1157 O O . CYS A 1 150 ? 5.687 -7.506 -16.782 1.00 86.25 150 CYS A O 1
ATOM 1159 N N . THR A 1 151 ? 7.185 -5.859 -16.532 1.00 85.81 151 THR A N 1
ATOM 1160 C CA . THR A 1 151 ? 8.182 -6.637 -15.768 1.00 85.81 151 THR A CA 1
ATOM 1161 C C . THR A 1 151 ? 8.278 -6.202 -14.305 1.00 85.81 151 THR A C 1
ATOM 1163 O O . THR A 1 151 ? 9.072 -6.747 -13.538 1.00 85.81 151 THR A O 1
ATOM 1166 N N . LEU A 1 152 ? 7.492 -5.196 -13.910 1.00 87.00 152 LEU A N 1
ATOM 1167 C CA . LEU A 1 152 ? 7.483 -4.679 -12.547 1.00 87.00 152 LEU A CA 1
ATOM 1168 C C . LEU A 1 152 ? 6.809 -5.668 -11.585 1.00 87.00 152 LEU A C 1
ATOM 1170 O O . LEU A 1 152 ? 5.968 -6.469 -12.010 1.00 87.00 152 LEU A O 1
ATOM 1174 N N . PRO A 1 153 ? 7.117 -5.588 -10.276 1.00 89.00 153 PRO A N 1
ATOM 1175 C CA . PRO A 1 153 ? 6.312 -6.249 -9.257 1.00 89.00 153 PRO A CA 1
ATOM 1176 C C . PRO A 1 153 ? 4.836 -5.881 -9.407 1.00 89.00 153 PRO A C 1
ATOM 1178 O O . PRO A 1 153 ? 4.498 -4.789 -9.868 1.00 89.00 153 PRO A O 1
ATOM 1181 N N . CYS A 1 154 ? 3.953 -6.800 -9.030 1.00 88.56 154 CYS A N 1
ATOM 1182 C CA . CYS A 1 154 ? 2.518 -6.602 -9.114 1.00 88.56 154 CYS A CA 1
ATOM 1183 C C . CYS A 1 154 ? 2.131 -5.293 -8.433 1.00 88.56 154 CYS A C 1
ATOM 1185 O O . CYS A 1 154 ? 2.512 -5.038 -7.297 1.00 88.56 154 CYS A O 1
ATOM 1187 N N . HIS A 1 155 ? 1.297 -4.515 -9.106 1.00 86.31 155 HIS A N 1
ATOM 1188 C CA . HIS A 1 155 ? 0.786 -3.254 -8.601 1.00 86.31 155 HIS A CA 1
ATOM 1189 C C . HIS A 1 155 ? -0.713 -3.135 -8.927 1.00 86.31 155 HIS A C 1
ATOM 1191 O O . HIS A 1 155 ? -1.224 -3.891 -9.765 1.00 86.31 155 HIS A O 1
ATOM 1197 N N . PRO A 1 156 ? -1.442 -2.238 -8.246 1.00 77.62 156 PRO A N 1
ATOM 1198 C CA . PRO A 1 156 ? -2.801 -1.857 -8.592 1.00 77.62 156 PRO A CA 1
ATOM 1199 C C . PRO A 1 156 ? -2.873 -1.448 -10.069 1.00 77.62 156 PRO A C 1
ATOM 1201 O O . PRO A 1 156 ? -2.017 -0.713 -10.561 1.00 77.62 156 PRO A O 1
ATOM 1204 N N . ASP A 1 157 ? -3.871 -1.966 -10.783 1.00 70.31 157 ASP A N 1
ATOM 1205 C CA . ASP A 1 157 ? -4.120 -1.604 -12.177 1.00 70.31 157 ASP A CA 1
ATOM 1206 C C . ASP A 1 157 ? -5.030 -0.374 -12.204 1.00 70.31 157 ASP A C 1
ATOM 1208 O O . ASP A 1 157 ? -6.256 -0.490 -12.215 1.00 70.31 157 ASP A O 1
ATOM 1212 N N . GLU A 1 158 ? -4.436 0.813 -12.113 1.00 66.25 158 GLU A N 1
ATOM 1213 C CA . GLU A 1 158 ? -5.153 2.042 -12.437 1.00 66.25 158 GLU A CA 1
ATOM 1214 C C . GLU A 1 158 ? -5.082 2.241 -13.950 1.00 66.25 158 GLU A C 1
ATOM 1216 O O . GLU A 1 158 ? -4.072 1.938 -14.587 1.00 66.25 158 GLU A O 1
ATOM 1221 N N . ALA A 1 159 ? -6.134 2.805 -14.549 1.00 57.06 159 ALA A N 1
ATOM 1222 C CA . ALA A 1 159 ? -6.243 2.972 -16.004 1.00 57.06 159 ALA A CA 1
ATOM 1223 C C . ALA A 1 159 ? -5.071 3.747 -16.654 1.00 57.06 159 ALA A C 1
ATOM 1225 O O . ALA A 1 159 ? -4.948 3.773 -17.876 1.00 57.06 159 ALA A O 1
ATOM 1226 N N . ARG A 1 160 ? -4.213 4.389 -15.851 1.00 59.78 160 ARG A N 1
ATOM 1227 C CA . ARG A 1 160 ? -3.036 5.151 -16.282 1.00 59.78 160 ARG A CA 1
ATOM 1228 C C . ARG A 1 160 ? -1.698 4.469 -15.997 1.00 59.78 160 ARG A C 1
ATOM 1230 O O . ARG A 1 160 ? -0.685 4.984 -16.447 1.00 59.78 160 ARG A O 1
ATOM 1237 N N . THR A 1 161 ? -1.648 3.366 -15.249 1.00 70.81 161 THR A N 1
ATOM 1238 C CA . THR A 1 161 ? -0.357 2.793 -14.826 1.00 70.81 161 THR A CA 1
ATOM 1239 C C . THR A 1 161 ? 0.336 2.040 -15.955 1.00 70.81 161 THR A C 1
ATOM 1241 O O . THR A 1 161 ? 1.555 2.079 -16.044 1.00 70.81 161 THR A O 1
ATOM 1244 N N . HIS A 1 162 ? -0.422 1.371 -16.827 1.00 79.31 162 HIS A N 1
ATOM 1245 C CA . HIS A 1 162 ? 0.118 0.661 -17.995 1.00 79.31 162 HIS A CA 1
ATOM 1246 C C . HIS A 1 162 ? 0.043 1.488 -19.286 1.00 79.31 162 HIS A C 1
ATOM 1248 O O . HIS A 1 162 ? 0.840 1.270 -20.201 1.00 79.31 162 HIS A O 1
ATOM 1254 N N . ALA A 1 163 ? -0.860 2.474 -19.328 1.00 71.38 163 ALA A N 1
ATOM 1255 C CA . ALA A 1 163 ? -0.918 3.472 -20.388 1.00 71.38 163 ALA A CA 1
ATOM 1256 C C . ALA A 1 163 ? 0.258 4.452 -20.230 1.00 71.38 163 ALA A C 1
ATOM 1258 O O . ALA A 1 163 ? 0.430 5.061 -19.179 1.00 71.38 163 ALA A O 1
ATOM 1259 N N . HIS A 1 164 ? 1.085 4.609 -21.262 1.00 71.69 164 HIS A N 1
ATOM 1260 C CA . HIS A 1 164 ? 2.304 5.438 -21.264 1.00 71.69 164 HIS A CA 1
ATOM 1261 C C . HIS A 1 164 ? 3.449 4.992 -20.336 1.00 71.69 164 HIS A C 1
ATOM 1263 O O . HIS A 1 164 ? 4.452 5.708 -20.217 1.00 71.69 164 HIS A O 1
ATOM 1269 N N . ALA A 1 165 ? 3.362 3.819 -19.707 1.00 77.50 165 ALA A N 1
ATOM 1270 C CA . ALA A 1 165 ? 4.492 3.284 -18.958 1.00 77.50 165 ALA A CA 1
ATOM 1271 C C . ALA A 1 165 ? 5.676 2.985 -19.888 1.00 77.50 165 ALA A C 1
ATOM 1273 O O . ALA A 1 165 ? 5.535 2.386 -20.958 1.00 77.50 165 ALA A O 1
ATOM 1274 N N . ARG A 1 166 ? 6.879 3.393 -19.460 1.00 80.44 166 ARG A N 1
ATOM 1275 C CA . ARG A 1 166 ? 8.115 3.069 -20.176 1.00 80.44 166 ARG A CA 1
ATOM 1276 C C . ARG A 1 166 ? 8.379 1.575 -20.076 1.00 80.44 166 ARG A C 1
ATOM 1278 O O . ARG A 1 166 ? 8.620 1.048 -18.992 1.00 80.44 166 ARG A O 1
ATOM 1285 N N . CYS A 1 167 ? 8.377 0.915 -21.224 1.00 85.12 167 CYS A N 1
ATOM 1286 C CA . CYS A 1 167 ? 8.774 -0.475 -21.324 1.00 85.12 167 CYS A CA 1
ATOM 1287 C C . CYS A 1 167 ? 10.274 -0.624 -21.014 1.00 85.12 167 CYS A C 1
ATOM 1289 O O . CYS A 1 167 ? 11.095 0.161 -21.490 1.00 85.12 167 CYS A O 1
ATOM 1291 N N . GLN A 1 168 ? 10.629 -1.626 -20.205 1.00 82.56 168 GLN A N 1
ATOM 1292 C CA . GLN A 1 168 ? 12.021 -1.921 -19.839 1.00 82.56 168 GLN A CA 1
ATOM 1293 C C . GLN A 1 168 ? 12.690 -2.939 -20.778 1.00 82.56 168 GLN A C 1
ATOM 1295 O O . GLN A 1 168 ? 13.876 -3.229 -20.618 1.00 82.56 168 GLN A O 1
ATOM 1300 N N . GLU A 1 169 ? 11.959 -3.457 -21.768 1.00 84.62 169 GLU A N 1
ATOM 1301 C CA . GLU A 1 169 ? 12.493 -4.410 -22.741 1.00 84.62 169 GLU A CA 1
ATOM 1302 C C . GLU A 1 169 ? 13.478 -3.761 -23.714 1.00 84.62 169 GLU A C 1
ATOM 1304 O O . GLU A 1 169 ? 13.315 -2.610 -24.138 1.00 84.62 169 GLU A O 1
ATOM 1309 N N . GLN A 1 170 ? 14.494 -4.532 -24.110 1.00 88.94 170 GLN A N 1
ATOM 1310 C CA . GLN A 1 170 ? 15.429 -4.139 -25.160 1.00 88.94 170 GLN A CA 1
ATOM 1311 C C . GLN A 1 170 ? 15.042 -4.770 -26.493 1.00 88.94 170 GLN A C 1
ATOM 1313 O O . GLN A 1 170 ? 15.100 -5.986 -26.657 1.00 88.94 170 GLN A O 1
ATOM 1318 N N . VAL A 1 171 ? 14.734 -3.927 -27.475 1.00 88.31 171 VAL A N 1
ATOM 1319 C CA . VAL A 1 171 ? 14.415 -4.354 -28.838 1.00 88.31 171 VAL A CA 1
ATOM 1320 C C . VAL A 1 171 ? 15.654 -4.299 -29.725 1.00 88.31 171 VAL A C 1
ATOM 1322 O O . VAL A 1 171 ? 16.499 -3.405 -29.592 1.00 88.31 171 VAL A O 1
ATOM 1325 N N . GLU A 1 172 ? 15.770 -5.272 -30.626 1.00 88.56 172 GLU A N 1
ATOM 1326 C CA . GLU A 1 172 ? 16.774 -5.254 -31.688 1.00 88.56 172 GLU A CA 1
ATOM 1327 C C . GLU A 1 172 ? 16.381 -4.220 -32.741 1.00 88.56 172 GLU A C 1
ATOM 1329 O O . GLU A 1 172 ? 15.236 -4.162 -33.183 1.00 88.56 172 GLU A O 1
ATOM 1334 N N . ASP A 1 173 ? 17.334 -3.376 -33.117 1.00 89.12 173 ASP A N 1
ATOM 1335 C CA . ASP A 1 173 ? 17.149 -2.354 -34.141 1.00 89.12 173 ASP A CA 1
ATOM 1336 C C . ASP A 1 173 ? 18.517 -2.014 -34.757 1.00 89.12 173 ASP A C 1
ATOM 1338 O O . ASP A 1 173 ? 19.548 -2.612 -34.434 1.00 89.12 173 ASP A O 1
ATOM 1342 N N . SER A 1 174 ? 18.556 -1.042 -35.655 1.00 87.81 174 SER A N 1
ATOM 1343 C CA . SER A 1 174 ? 19.771 -0.560 -36.289 1.00 87.81 174 SER A CA 1
ATOM 1344 C C . SER A 1 174 ? 19.957 0.937 -36.071 1.00 87.81 174 SER A C 1
ATOM 1346 O O . SER A 1 174 ? 19.016 1.697 -35.839 1.00 87.81 174 SER A O 1
ATOM 1348 N N . CYS A 1 175 ? 21.207 1.390 -36.090 1.00 87.56 175 CYS A N 1
ATOM 1349 C CA . CYS A 1 175 ? 21.485 2.822 -36.057 1.00 87.56 175 CYS A CA 1
ATOM 1350 C C . CYS A 1 175 ? 21.228 3.468 -37.426 1.00 87.56 175 CYS A C 1
ATOM 1352 O O . CYS A 1 175 ? 21.071 2.775 -38.426 1.00 87.56 175 CYS A O 1
ATOM 1354 N N . SER A 1 176 ? 21.298 4.801 -37.514 1.00 85.81 176 SER A N 1
ATOM 1355 C CA . SER A 1 176 ? 21.099 5.553 -38.770 1.00 85.81 176 SER A CA 1
ATOM 1356 C C . SER A 1 176 ? 22.045 5.168 -39.920 1.00 85.81 176 SER A C 1
ATOM 1358 O O . SER A 1 176 ? 21.842 5.599 -41.049 1.00 85.81 176 SER A O 1
ATOM 1360 N N . TYR A 1 177 ? 23.092 4.389 -39.639 1.00 83.38 177 TYR A N 1
ATOM 1361 C CA . TYR A 1 177 ? 24.053 3.878 -40.618 1.00 83.38 177 TYR A CA 1
ATOM 1362 C C . TYR A 1 177 ? 23.906 2.367 -40.880 1.00 83.38 177 TYR A C 1
ATOM 1364 O O . TYR A 1 177 ? 24.774 1.783 -41.519 1.00 83.38 177 TYR A O 1
ATOM 1372 N N . GLY A 1 178 ? 22.843 1.728 -40.377 1.00 84.75 178 GLY A N 1
ATOM 1373 C CA . GLY A 1 178 ? 22.528 0.316 -40.622 1.00 84.75 178 GLY A CA 1
ATOM 1374 C C . GLY A 1 178 ? 23.292 -0.692 -39.759 1.00 84.75 178 GLY A C 1
ATOM 1375 O O . GLY A 1 178 ? 23.210 -1.890 -40.006 1.00 84.75 178 GLY A O 1
ATOM 1376 N N . HIS A 1 179 ? 24.036 -0.249 -38.741 1.00 87.00 179 HIS A N 1
ATOM 1377 C CA . HIS A 1 179 ? 24.705 -1.180 -37.830 1.00 87.00 179 HIS A CA 1
ATOM 1378 C C . HIS A 1 179 ? 23.709 -1.776 -36.827 1.00 87.00 179 HIS A C 1
ATOM 1380 O O . HIS A 1 179 ? 22.952 -1.000 -36.231 1.00 87.00 179 HIS A O 1
ATOM 1386 N N . PRO A 1 180 ? 23.746 -3.099 -36.581 1.00 86.50 180 PRO A N 1
ATOM 1387 C CA . PRO A 1 180 ? 22.858 -3.747 -35.626 1.00 86.50 180 PRO A CA 1
ATOM 1388 C C . PRO A 1 180 ? 23.156 -3.288 -34.196 1.00 86.50 180 PRO A C 1
ATOM 1390 O O . PRO A 1 180 ? 24.307 -3.044 -33.823 1.00 86.50 180 PRO A O 1
ATOM 1393 N N . GLY A 1 181 ? 22.117 -3.200 -33.375 1.00 86.44 181 GLY A N 1
ATOM 1394 C CA . GLY A 1 181 ? 22.247 -2.993 -31.942 1.00 86.44 181 GLY A CA 1
ATOM 1395 C C . GLY A 1 181 ? 20.923 -3.153 -31.208 1.00 86.44 181 GLY A C 1
ATOM 1396 O O . GLY A 1 181 ? 19.945 -3.663 -31.746 1.00 86.44 181 GLY A O 1
ATOM 1397 N N . ARG A 1 182 ? 20.915 -2.748 -29.940 1.00 88.19 182 ARG A N 1
ATOM 1398 C CA . ARG A 1 182 ? 19.742 -2.822 -29.066 1.00 88.19 182 ARG A CA 1
ATOM 1399 C C . ARG A 1 182 ? 19.388 -1.428 -28.565 1.00 88.19 182 ARG A C 1
ATOM 1401 O O . ARG A 1 182 ? 20.284 -0.617 -28.313 1.00 88.19 182 ARG A O 1
AT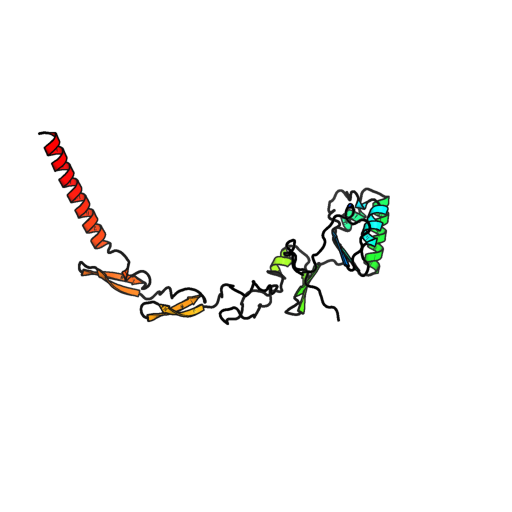OM 1408 N N . ARG A 1 183 ? 18.098 -1.152 -28.407 1.00 87.88 183 ARG A N 1
ATOM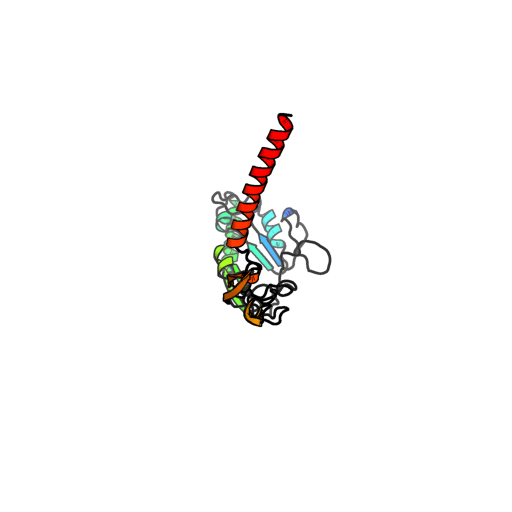 1409 C CA . ARG A 1 183 ? 17.583 0.059 -27.749 1.00 87.88 183 ARG A CA 1
ATOM 1410 C C . ARG A 1 183 ? 16.448 -0.299 -26.801 1.00 87.88 183 ARG A C 1
ATOM 1412 O O . ARG A 1 183 ? 15.841 -1.355 -26.954 1.00 87.88 183 ARG A O 1
ATOM 1419 N N . ALA A 1 184 ? 16.156 0.570 -25.838 1.00 86.75 184 ALA A N 1
ATOM 1420 C CA . ALA A 1 184 ? 14.971 0.388 -25.013 1.00 86.75 184 ALA A CA 1
ATOM 1421 C C . ALA A 1 184 ? 13.709 0.568 -25.870 1.00 86.75 184 ALA A C 1
ATOM 1423 O O . ALA A 1 184 ? 13.664 1.408 -26.777 1.00 86.75 184 ALA A O 1
ATOM 1424 N N . CYS A 1 185 ? 12.687 -0.236 -25.600 1.00 85.31 185 CYS A N 1
ATOM 1425 C CA . CYS A 1 185 ? 11.400 -0.104 -26.257 1.00 85.31 185 CYS A CA 1
ATOM 1426 C C . CYS A 1 185 ? 10.809 1.294 -25.977 1.00 85.31 185 CYS A C 1
ATOM 1428 O O . CYS A 1 185 ? 10.673 1.711 -24.830 1.00 85.31 185 CYS A O 1
ATOM 1430 N N . GLY A 1 186 ? 10.492 2.032 -27.044 1.00 80.38 186 GLY A N 1
ATOM 1431 C CA . GLY A 1 186 ? 10.017 3.421 -26.979 1.00 80.38 186 GLY A CA 1
ATOM 1432 C C . GLY A 1 186 ? 11.096 4.498 -27.156 1.00 80.38 186 GLY A C 1
ATOM 1433 O O . GLY A 1 186 ? 10.740 5.648 -27.392 1.00 80.38 186 GLY A O 1
ATOM 1434 N N . ASP A 1 187 ? 12.390 4.157 -27.116 1.00 84.12 187 ASP A N 1
ATOM 1435 C CA . ASP A 1 187 ? 13.461 5.117 -27.429 1.00 84.12 187 ASP A CA 1
ATOM 1436 C C . ASP A 1 187 ? 13.626 5.305 -28.947 1.00 84.12 187 ASP A C 1
ATOM 1438 O O . ASP A 1 187 ? 13.483 4.358 -29.726 1.00 84.12 187 ASP A O 1
ATOM 1442 N N . GLU A 1 188 ? 13.994 6.516 -29.374 1.00 80.06 188 GLU A N 1
ATOM 1443 C CA . GLU A 1 188 ? 14.300 6.823 -30.775 1.00 80.06 188 GLU A CA 1
ATOM 1444 C C . GLU A 1 188 ? 15.746 6.433 -31.133 1.00 80.06 188 GLU A C 1
ATOM 1446 O O . GLU A 1 188 ? 16.712 7.121 -30.796 1.00 80.06 188 GLU A O 1
ATOM 1451 N N . GLY A 1 189 ? 15.892 5.329 -31.871 1.00 80.62 189 GLY A N 1
ATOM 1452 C CA . GLY A 1 189 ? 17.150 4.909 -32.492 1.00 80.62 189 GLY A CA 1
ATOM 1453 C C . GLY A 1 189 ? 18.172 4.237 -31.562 1.00 80.62 189 GLY A C 1
ATOM 1454 O O . GLY A 1 189 ? 18.082 4.246 -30.336 1.00 80.62 189 GLY A O 1
ATOM 1455 N N . VAL A 1 190 ? 19.177 3.602 -32.174 1.00 85.75 190 VAL A N 1
ATOM 1456 C CA . VAL A 1 190 ? 20.214 2.828 -31.469 1.00 85.75 190 VAL A CA 1
ATOM 1457 C C . VAL A 1 190 ? 21.457 3.673 -31.191 1.00 85.75 190 VAL A C 1
ATOM 1459 O O . VAL A 1 190 ? 22.087 4.206 -32.112 1.00 85.75 190 VAL A O 1
ATOM 1462 N N . ARG A 1 191 ? 21.909 3.697 -29.928 1.00 84.19 191 ARG A N 1
ATOM 1463 C CA . ARG A 1 191 ? 23.255 4.179 -29.562 1.00 84.19 191 ARG A CA 1
ATOM 1464 C C . ARG A 1 191 ? 24.321 3.175 -30.009 1.00 84.19 191 ARG A C 1
ATOM 1466 O O . ARG A 1 191 ? 24.753 2.312 -29.254 1.00 84.19 191 ARG A O 1
ATOM 1473 N N . CYS A 1 192 ? 24.730 3.290 -31.268 1.00 85.44 192 CYS A N 1
ATOM 1474 C CA . CYS A 1 192 ? 25.655 2.362 -31.916 1.00 85.44 192 CYS A CA 1
ATOM 1475 C C . CYS A 1 192 ? 27.058 2.370 -31.294 1.00 85.44 192 CYS A C 1
ATOM 1477 O O . CYS A 1 192 ? 27.667 3.428 -31.211 1.00 85.44 192 CYS A O 1
ATOM 1479 N N . CYS A 1 193 ? 27.632 1.214 -30.955 1.00 82.81 193 CYS A N 1
ATOM 1480 C CA . CYS A 1 193 ? 28.999 1.112 -30.423 1.00 82.81 193 CYS A CA 1
ATOM 1481 C C . CYS A 1 193 ? 30.079 0.775 -31.470 1.00 82.81 193 CYS A C 1
ATOM 1483 O O . CYS A 1 193 ? 31.256 0.773 -31.116 1.00 82.81 193 CYS A O 1
ATOM 1485 N N . VAL A 1 194 ? 29.703 0.535 -32.734 1.00 87.69 194 VAL A N 1
ATOM 1486 C CA . VAL A 1 194 ? 30.629 0.144 -33.813 1.00 87.69 194 VAL A CA 1
ATOM 1487 C C . VAL A 1 194 ? 31.682 1.222 -34.046 1.00 87.69 194 VAL A C 1
ATOM 1489 O O . VAL A 1 194 ? 31.353 2.402 -34.166 1.00 87.69 194 VAL A O 1
ATOM 1492 N N . GLU A 1 195 ? 32.946 0.822 -34.122 1.00 88.31 195 GLU A N 1
ATOM 1493 C CA . GLU A 1 195 ? 34.055 1.719 -34.426 1.00 88.31 195 GLU A CA 1
ATOM 1494 C C . GLU A 1 195 ? 34.121 1.996 -35.933 1.00 88.31 195 GLU A C 1
ATOM 1496 O O . GLU A 1 195 ? 34.087 1.081 -36.752 1.00 88.31 195 GLU A O 1
ATOM 1501 N N . VAL A 1 196 ? 34.174 3.275 -36.307 1.00 88.69 196 VAL A N 1
ATOM 1502 C CA . VAL A 1 196 ? 34.231 3.730 -37.700 1.00 88.69 196 VAL A CA 1
ATOM 1503 C C . VAL A 1 196 ? 35.426 4.653 -37.900 1.00 88.69 196 VAL A C 1
ATOM 1505 O O . VAL A 1 196 ? 35.805 5.391 -36.990 1.00 88.69 196 VAL A O 1
ATOM 1508 N N . SER A 1 197 ? 35.999 4.641 -39.102 1.00 88.12 197 SER A N 1
ATOM 1509 C CA . SER A 1 197 ? 37.062 5.554 -39.524 1.00 88.12 197 SER A CA 1
ATOM 1510 C C . SER A 1 197 ? 36.565 6.534 -40.592 1.00 88.12 197 SER A C 1
ATOM 1512 O O . SER A 1 197 ? 35.666 6.225 -41.378 1.00 88.12 197 SER A O 1
ATOM 1514 N N . TRP A 1 198 ? 37.109 7.752 -40.597 1.00 87.6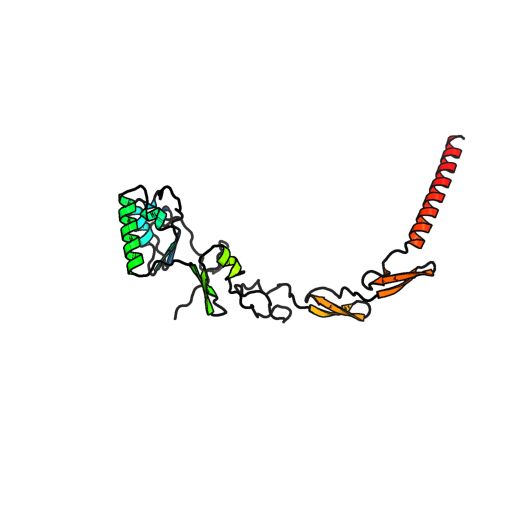2 198 TRP A N 1
ATOM 1515 C CA . TRP A 1 198 ? 36.824 8.784 -41.601 1.00 87.62 198 TRP A CA 1
ATOM 1516 C C . TRP A 1 198 ? 38.009 9.744 -41.758 1.00 87.62 198 TRP A C 1
ATOM 1518 O O . TRP A 1 198 ? 38.948 9.736 -40.962 1.00 87.62 198 TRP A O 1
ATOM 1528 N N . SER A 1 199 ? 37.965 10.582 -42.792 1.00 87.12 199 SER A N 1
ATOM 1529 C CA . SER A 1 199 ? 38.943 11.643 -43.031 1.00 87.12 199 SER A CA 1
ATOM 1530 C C . SER A 1 199 ? 38.333 13.024 -42.787 1.00 87.12 199 SER A C 1
ATOM 1532 O O . SER A 1 199 ? 37.156 13.260 -43.066 1.00 87.12 199 SER A O 1
ATOM 1534 N N . CYS A 1 200 ? 39.123 13.953 -42.244 1.00 86.56 200 CYS A N 1
ATOM 1535 C CA . CYS A 1 200 ? 38.724 15.361 -42.170 1.00 86.56 200 CYS A CA 1
ATOM 1536 C C . CYS A 1 200 ? 38.932 16.076 -43.527 1.00 86.56 200 CYS A C 1
ATOM 1538 O O . CYS A 1 200 ? 39.648 15.547 -44.380 1.00 86.56 200 CYS A O 1
ATOM 1540 N N . PRO A 1 201 ? 38.402 17.302 -43.729 1.00 83.62 201 PRO A N 1
ATOM 1541 C CA . PRO A 1 201 ? 38.582 18.057 -44.977 1.00 83.62 201 PRO A CA 1
ATOM 1542 C C . PRO A 1 201 ? 40.047 18.322 -45.363 1.00 83.62 201 PRO A C 1
ATOM 1544 O O . PRO A 1 201 ? 40.354 18.469 -46.540 1.00 83.62 201 PRO A O 1
ATOM 1547 N N . ARG A 1 202 ? 40.961 18.355 -44.381 1.00 85.25 202 ARG A N 1
ATOM 1548 C CA . ARG A 1 202 ? 42.415 18.494 -44.595 1.00 85.25 202 ARG A CA 1
ATOM 1549 C C . ARG A 1 202 ? 43.139 17.142 -44.762 1.00 85.25 202 ARG A C 1
ATOM 1551 O O . ARG A 1 202 ? 44.362 17.104 -44.761 1.00 85.25 202 ARG A O 1
ATOM 1558 N N . GLY A 1 203 ? 42.407 16.028 -44.866 1.00 85.38 203 GLY A N 1
ATOM 1559 C CA . GLY A 1 203 ? 42.951 14.691 -45.139 1.00 85.38 203 GLY A CA 1
ATOM 1560 C C . GLY A 1 203 ? 43.449 13.897 -43.924 1.00 85.38 203 GLY A C 1
ATOM 1561 O O . GLY A 1 203 ? 43.998 12.812 -44.095 1.00 85.38 203 GLY A O 1
ATOM 1562 N N . HIS A 1 204 ? 43.265 14.378 -42.691 1.00 87.00 204 HIS A N 1
ATOM 1563 C CA . HIS A 1 204 ? 43.678 13.630 -41.496 1.00 87.00 204 HIS A CA 1
ATOM 1564 C C . HIS A 1 204 ? 42.758 12.432 -41.226 1.00 87.00 204 HIS A C 1
ATOM 1566 O O . HIS A 1 204 ? 41.538 12.595 -41.205 1.00 87.00 204 HIS A O 1
ATOM 1572 N N . ALA A 1 205 ? 43.343 11.260 -40.955 1.00 87.31 205 ALA A N 1
ATOM 1573 C CA . ALA A 1 205 ? 42.614 10.059 -40.550 1.00 87.31 205 ALA A CA 1
ATOM 1574 C C . ALA A 1 205 ? 42.128 10.160 -39.094 1.00 87.31 205 ALA A C 1
ATOM 1576 O O . ALA A 1 205 ? 42.896 10.498 -38.190 1.00 87.31 205 ALA A O 1
ATOM 1577 N N . LEU A 1 206 ? 40.851 9.856 -38.883 1.00 87.12 206 LEU A N 1
ATOM 1578 C CA . LEU A 1 206 ? 40.161 9.886 -37.599 1.00 87.12 206 LEU A CA 1
ATOM 1579 C C . LEU A 1 206 ? 39.391 8.574 -37.399 1.00 87.12 206 LEU A C 1
ATOM 1581 O O . LEU A 1 206 ? 38.948 7.953 -38.367 1.00 87.12 206 LEU A O 1
ATOM 1585 N N . SER A 1 207 ? 39.220 8.164 -36.145 1.00 87.62 207 SER A N 1
ATOM 1586 C CA . SER A 1 207 ? 38.391 7.020 -35.763 1.00 87.62 207 SER A CA 1
ATOM 1587 C C . SER A 1 207 ? 37.575 7.319 -34.508 1.00 87.62 207 SER A C 1
ATOM 1589 O O . SER A 1 207 ? 37.897 8.213 -33.721 1.00 87.62 207 SER A O 1
ATOM 1591 N N . GLY A 1 208 ? 36.471 6.596 -34.340 1.00 86.25 208 GLY A N 1
ATOM 1592 C CA . GLY A 1 208 ? 35.569 6.766 -33.209 1.00 86.25 208 GLY A CA 1
ATOM 1593 C C . GLY A 1 208 ? 34.291 5.950 -33.351 1.00 86.25 208 GLY A C 1
ATOM 1594 O O . GLY A 1 208 ? 34.006 5.377 -34.398 1.00 86.25 208 GLY A O 1
ATOM 1595 N N . ARG A 1 209 ? 33.487 5.903 -32.286 1.00 87.81 209 ARG A N 1
ATOM 1596 C CA . ARG A 1 209 ? 32.231 5.135 -32.268 1.00 87.81 209 ARG A CA 1
ATOM 1597 C C . ARG A 1 209 ? 31.173 5.776 -33.163 1.00 87.81 209 ARG A C 1
ATOM 1599 O O . ARG A 1 209 ? 30.967 6.978 -33.086 1.00 87.81 209 ARG A O 1
ATOM 1606 N N . CYS A 1 210 ? 30.447 4.989 -33.947 1.00 85.12 210 CYS A N 1
ATOM 1607 C CA . CYS A 1 210 ? 29.502 5.420 -34.981 1.00 85.12 210 CYS A CA 1
ATOM 1608 C C . CYS A 1 210 ? 28.533 6.543 -34.551 1.00 85.12 210 CYS A C 1
ATOM 1610 O O . CYS A 1 210 ? 28.355 7.502 -35.300 1.00 85.12 210 CYS A O 1
ATOM 1612 N N . TYR A 1 211 ? 27.974 6.486 -33.336 1.00 82.44 211 TYR A N 1
ATOM 1613 C CA . TYR A 1 211 ? 27.029 7.492 -32.821 1.00 82.44 211 TYR A CA 1
ATOM 1614 C C . TYR A 1 211 ? 27.610 8.905 -32.618 1.00 82.44 211 TYR A C 1
ATOM 1616 O O . TYR A 1 211 ? 26.854 9.870 -32.547 1.00 82.44 211 TYR A O 1
ATOM 1624 N N . GLY A 1 212 ? 28.934 9.046 -32.516 1.00 74.38 212 GLY A N 1
ATOM 1625 C CA . GLY A 1 212 ? 29.604 10.334 -32.285 1.00 74.38 212 GLY A CA 1
ATOM 1626 C C . GLY A 1 212 ? 30.868 10.555 -33.117 1.00 74.38 212 GLY A C 1
ATOM 1627 O O . GLY A 1 212 ? 31.381 11.666 -33.154 1.00 74.38 212 GLY A O 1
ATOM 1628 N N . GLY A 1 213 ? 31.341 9.519 -33.810 1.00 78.31 213 GLY A N 1
ATOM 1629 C CA . GLY A 1 213 ? 32.617 9.463 -34.511 1.00 78.31 213 GLY A CA 1
ATOM 1630 C C . GLY A 1 213 ? 32.699 10.534 -35.583 1.00 78.31 213 GLY A C 1
ATOM 1631 O O . GLY A 1 213 ? 33.396 11.516 -35.394 1.00 78.31 213 GLY A O 1
ATOM 1632 N N . ARG A 1 214 ? 31.913 10.432 -36.660 1.00 71.88 214 ARG A N 1
ATOM 1633 C CA . ARG A 1 214 ? 31.996 11.379 -37.793 1.00 71.88 214 ARG A CA 1
ATOM 1634 C C . ARG A 1 214 ? 31.758 12.855 -37.431 1.00 71.88 214 ARG A C 1
ATOM 1636 O O . ARG A 1 214 ? 32.129 13.722 -38.212 1.00 71.88 214 ARG A O 1
ATOM 1643 N N . LYS A 1 215 ? 31.124 13.143 -36.288 1.00 71.38 215 LYS A N 1
ATOM 1644 C CA . LYS A 1 215 ? 30.895 14.512 -35.789 1.00 71.38 215 LYS A CA 1
ATOM 1645 C C . LYS A 1 215 ? 32.023 15.024 -34.885 1.00 71.38 215 LYS A C 1
ATOM 1647 O O . LYS A 1 215 ? 32.000 16.192 -34.512 1.00 71.38 215 LYS A O 1
ATOM 1652 N N . ALA A 1 216 ? 32.982 14.182 -34.502 1.00 79.88 216 ALA A N 1
ATOM 1653 C CA . ALA A 1 216 ? 34.076 14.584 -33.632 1.00 79.88 216 ALA A CA 1
ATOM 1654 C C . ALA A 1 216 ? 35.038 15.535 -34.374 1.00 79.88 216 ALA A C 1
ATOM 1656 O O . ALA A 1 216 ? 35.450 15.230 -35.501 1.00 79.88 216 ALA A O 1
ATOM 1657 N N . PRO A 1 217 ? 35.415 16.671 -33.759 1.00 80.75 217 PRO A N 1
ATOM 1658 C CA . PRO A 1 217 ? 36.310 17.634 -34.382 1.00 80.75 217 PRO A CA 1
ATOM 1659 C C . PRO A 1 217 ? 37.721 17.057 -34.540 1.00 80.75 217 PRO A C 1
ATOM 1661 O O . PRO A 1 217 ? 38.185 16.205 -33.771 1.00 80.75 217 PRO A O 1
ATOM 1664 N N . CYS A 1 218 ? 38.416 17.511 -35.581 1.00 87.00 218 CYS A N 1
ATOM 1665 C CA . CYS A 1 218 ? 39.774 17.075 -35.851 1.00 87.00 218 CYS A CA 1
ATOM 1666 C C . CYS A 1 218 ? 40.740 17.862 -34.964 1.00 87.00 218 CYS A C 1
ATOM 1668 O O . CYS A 1 218 ? 41.155 18.953 -35.341 1.00 87.00 218 CYS A O 1
ATOM 1670 N N . LYS A 1 219 ? 41.198 17.263 -33.858 1.00 85.19 219 LYS A N 1
ATOM 1671 C CA . LYS A 1 219 ? 42.159 17.898 -32.930 1.00 85.19 219 LYS A CA 1
ATOM 1672 C C . LYS A 1 219 ? 43.397 18.496 -33.617 1.00 85.19 219 LYS A C 1
ATOM 1674 O O . LYS A 1 219 ? 43.952 19.478 -33.142 1.00 85.19 219 LYS A O 1
ATOM 1679 N N . ARG A 1 220 ? 43.850 17.898 -34.730 1.00 83.25 220 ARG A N 1
ATOM 1680 C CA . ARG A 1 220 ? 44.974 18.424 -35.526 1.00 83.25 220 ARG A CA 1
ATOM 1681 C C . ARG A 1 220 ? 44.601 19.696 -36.288 1.00 83.25 220 ARG A C 1
ATOM 1683 O O . ARG A 1 220 ? 45.414 20.606 -36.340 1.00 83.25 220 ARG A O 1
ATOM 1690 N N . CYS A 1 221 ? 43.402 19.767 -36.864 1.00 84.38 221 CYS A N 1
ATOM 1691 C CA . CYS A 1 221 ? 42.919 20.994 -37.499 1.00 84.38 221 CYS A CA 1
ATOM 1692 C C . CYS A 1 221 ? 42.647 22.081 -36.455 1.00 84.38 221 CYS A C 1
ATOM 1694 O O . CYS A 1 221 ? 43.080 23.207 -36.665 1.00 84.38 221 CYS A O 1
ATOM 1696 N N . ASP A 1 222 ? 42.033 21.726 -35.322 1.00 85.56 222 ASP A N 1
ATOM 1697 C CA . ASP A 1 222 ? 41.743 22.669 -34.234 1.00 85.56 222 ASP A CA 1
ATOM 1698 C C . ASP A 1 222 ? 43.032 23.329 -33.718 1.00 85.56 222 ASP A C 1
ATOM 1700 O O . ASP A 1 222 ? 43.095 24.544 -33.545 1.00 85.56 222 ASP A O 1
ATOM 1704 N N . ALA A 1 223 ? 44.101 22.541 -33.547 1.00 84.50 223 ALA A N 1
ATOM 1705 C CA . ALA A 1 223 ? 45.407 23.053 -33.137 1.00 84.50 223 ALA A CA 1
ATOM 1706 C C . ALA A 1 223 ? 46.029 24.000 -34.180 1.00 84.50 223 ALA A C 1
ATOM 1708 O O . ALA A 1 223 ? 46.614 25.019 -33.813 1.00 84.50 223 ALA A O 1
ATOM 1709 N N . VAL A 1 224 ? 45.902 23.689 -35.476 1.00 83.12 224 VAL A N 1
ATOM 1710 C CA . VAL A 1 224 ? 46.403 24.560 -36.553 1.00 83.12 224 VAL A CA 1
ATOM 1711 C C . VAL A 1 224 ? 45.628 25.878 -36.588 1.00 83.12 224 VAL A C 1
ATOM 1713 O O . VAL A 1 224 ? 46.241 26.941 -36.649 1.00 83.12 224 VAL A O 1
ATOM 1716 N N . GLU A 1 225 ? 44.302 25.831 -36.477 1.00 84.19 225 GLU A N 1
ATOM 1717 C CA . GLU A 1 225 ? 43.455 27.029 -36.448 1.00 84.19 225 GLU A CA 1
ATOM 1718 C C . GLU A 1 225 ? 43.719 27.893 -35.209 1.00 84.19 225 GLU A C 1
ATOM 1720 O O . GLU A 1 225 ? 43.736 29.124 -35.298 1.00 84.19 225 GLU A O 1
ATOM 1725 N N . GLU A 1 226 ? 44.004 27.280 -34.058 1.00 85.50 226 GLU A N 1
ATOM 1726 C CA . GLU A 1 226 ? 44.391 28.014 -32.855 1.00 85.50 226 GLU A CA 1
ATOM 1727 C C . GLU A 1 226 ? 45.726 28.756 -33.037 1.00 85.50 226 GLU A C 1
ATOM 1729 O O . GLU A 1 226 ? 45.842 29.919 -32.633 1.00 85.50 226 GLU A O 1
ATOM 1734 N N . ILE A 1 227 ? 46.718 28.118 -33.668 1.00 84.31 227 ILE A N 1
ATOM 1735 C CA . ILE A 1 227 ? 48.011 28.740 -33.988 1.00 84.31 227 ILE A CA 1
ATOM 1736 C C . ILE A 1 227 ? 47.818 29.888 -34.986 1.00 84.31 227 ILE A C 1
ATOM 1738 O O . ILE A 1 227 ? 48.305 30.993 -34.744 1.00 84.31 227 ILE A O 1
ATOM 1742 N N . GLU A 1 228 ? 47.063 29.671 -36.065 1.00 84.00 228 GLU A N 1
ATOM 1743 C CA . GLU A 1 228 ? 46.752 30.706 -37.060 1.00 84.00 228 GLU A CA 1
ATOM 1744 C C . GLU A 1 228 ? 46.042 31.914 -36.427 1.00 84.00 228 GLU A C 1
ATOM 1746 O O . GLU A 1 228 ? 46.380 33.063 -36.723 1.00 84.00 228 GLU A O 1
ATOM 1751 N N . ARG A 1 229 ? 45.098 31.683 -35.505 1.00 83.62 229 ARG A N 1
ATOM 1752 C CA . ARG A 1 229 ? 44.403 32.749 -34.767 1.00 83.62 229 ARG A CA 1
ATOM 1753 C C . ARG A 1 229 ? 45.355 33.539 -33.865 1.00 83.62 229 ARG A C 1
ATOM 1755 O O . ARG A 1 229 ? 45.276 34.766 -33.834 1.00 83.62 229 ARG A O 1
ATOM 1762 N N . LYS A 1 230 ? 46.272 32.864 -33.161 1.00 83.88 230 LYS A N 1
ATOM 1763 C CA . LYS A 1 230 ? 47.298 33.521 -32.327 1.00 83.88 230 LYS A CA 1
ATOM 1764 C C . LYS A 1 230 ? 48.260 34.365 -33.170 1.00 83.88 230 LYS A C 1
ATOM 1766 O O . LYS A 1 230 ? 48.575 35.485 -32.776 1.00 83.88 230 LYS A O 1
ATOM 1771 N N . LEU A 1 231 ? 48.666 33.880 -34.346 1.00 77.19 231 LEU A N 1
ATOM 1772 C CA . LEU A 1 231 ? 49.515 34.631 -35.280 1.00 77.19 231 LEU A CA 1
ATOM 1773 C C . LEU A 1 231 ? 48.805 35.873 -35.840 1.00 77.19 231 LEU A C 1
ATOM 1775 O O . LEU A 1 231 ? 49.404 36.945 -35.888 1.00 77.19 231 LEU A O 1
ATOM 1779 N N . LYS A 1 232 ? 47.517 35.764 -36.198 1.00 76.31 232 LYS A N 1
ATOM 1780 C CA . LYS A 1 232 ? 46.707 36.909 -36.654 1.00 76.31 232 LYS A CA 1
ATOM 1781 C C . LYS A 1 232 ? 46.514 37.967 -35.563 1.00 76.31 232 LYS A C 1
ATOM 1783 O O . LYS A 1 232 ? 46.654 39.150 -35.853 1.00 76.31 232 LYS A O 1
ATOM 1788 N N . HIS A 1 233 ? 46.257 37.568 -34.314 1.00 74.81 233 HIS A N 1
ATOM 1789 C CA . HIS A 1 233 ? 46.180 38.515 -33.193 1.00 74.81 233 HIS A CA 1
ATOM 1790 C C . HIS A 1 233 ? 47.514 39.221 -32.923 1.00 74.81 233 HIS A C 1
ATOM 1792 O O . HIS A 1 233 ? 47.526 40.428 -32.697 1.00 74.81 233 HIS A O 1
ATOM 1798 N N . ALA A 1 234 ? 48.635 38.498 -32.995 1.00 70.25 234 ALA A N 1
ATOM 1799 C CA . ALA A 1 234 ? 49.961 39.091 -32.832 1.00 70.25 234 ALA A CA 1
ATOM 1800 C C . ALA A 1 234 ? 50.323 40.068 -33.969 1.00 70.25 234 ALA A C 1
ATOM 1802 O O . ALA A 1 234 ? 51.031 41.041 -33.728 1.00 70.25 234 ALA A O 1
ATOM 1803 N N . ALA A 1 235 ? 49.840 39.831 -35.193 1.00 64.88 235 ALA A N 1
ATOM 1804 C CA . ALA A 1 235 ? 50.020 40.745 -36.321 1.00 64.88 235 ALA A CA 1
ATOM 1805 C C . ALA A 1 235 ? 49.124 41.994 -36.216 1.00 64.88 235 ALA A C 1
ATOM 1807 O O . ALA A 1 235 ? 49.600 43.102 -36.448 1.00 64.88 235 ALA A O 1
ATOM 1808 N N . GLY A 1 236 ? 47.861 41.831 -35.804 1.00 62.31 236 GLY A N 1
ATOM 1809 C CA . GLY A 1 236 ? 46.924 42.945 -35.615 1.00 62.31 236 GLY A CA 1
ATOM 1810 C C . GLY A 1 236 ? 47.300 43.877 -34.458 1.00 62.31 236 GLY A C 1
ATOM 1811 O O . GLY A 1 236 ? 47.141 45.086 -34.579 1.00 62.31 236 GLY A O 1
ATOM 1812 N N . GLY A 1 237 ? 47.869 43.342 -33.369 1.00 59.22 237 GLY A N 1
ATOM 1813 C CA . GLY A 1 237 ? 48.386 44.162 -32.264 1.00 59.22 237 GLY A CA 1
ATOM 1814 C C . GLY A 1 237 ? 49.541 45.076 -32.684 1.00 59.22 237 GLY A C 1
ATOM 1815 O O . GLY A 1 237 ? 49.565 46.240 -32.308 1.00 59.22 237 GLY A O 1
ATOM 1816 N N . ARG A 1 238 ? 50.437 44.587 -33.553 1.00 57.91 238 ARG A N 1
ATOM 1817 C CA . ARG A 1 238 ? 51.554 45.386 -34.088 1.00 57.91 238 ARG A CA 1
ATOM 1818 C C . ARG A 1 238 ? 51.104 46.463 -35.079 1.00 57.91 238 ARG A C 1
ATOM 1820 O O . ARG A 1 238 ? 51.757 47.492 -35.173 1.00 57.91 238 ARG A O 1
ATOM 1827 N N . GLN A 1 239 ? 50.016 46.238 -35.821 1.00 57.06 239 GLN A N 1
ATOM 1828 C CA . GLN A 1 239 ? 49.427 47.272 -36.685 1.00 57.06 239 GLN A CA 1
ATOM 1829 C C . GLN A 1 239 ? 48.716 48.362 -35.872 1.00 57.06 239 GLN A C 1
ATOM 1831 O O . GLN A 1 239 ? 48.868 49.533 -36.195 1.00 57.06 239 GLN A O 1
ATOM 1836 N N . ALA A 1 240 ? 48.015 47.997 -34.794 1.00 54.69 240 ALA A N 1
ATOM 1837 C CA . ALA A 1 240 ? 47.366 48.966 -33.908 1.00 54.69 240 ALA A CA 1
ATOM 1838 C C . ALA A 1 240 ? 48.372 49.816 -33.104 1.00 54.69 240 ALA A C 1
ATOM 1840 O O . ALA A 1 240 ? 48.128 51.000 -32.895 1.00 54.69 240 ALA A O 1
ATOM 1841 N N . GLU A 1 241 ? 49.510 49.248 -32.682 1.00 56.03 241 GLU A N 1
ATOM 1842 C CA . GLU A 1 241 ? 50.602 50.019 -32.058 1.00 56.03 241 GLU A CA 1
ATOM 1843 C C . GLU A 1 241 ? 51.275 50.978 -33.054 1.00 56.03 241 GLU A C 1
ATOM 1845 O O . GLU A 1 241 ? 51.548 52.121 -32.702 1.00 56.03 241 GLU A O 1
ATOM 1850 N N . ALA A 1 242 ? 51.469 50.565 -34.312 1.00 56.31 242 ALA A N 1
ATOM 1851 C CA . ALA A 1 242 ? 52.070 51.416 -35.343 1.00 56.31 242 ALA A CA 1
ATOM 1852 C C . ALA A 1 242 ? 51.172 52.593 -35.785 1.00 56.31 242 ALA A C 1
ATOM 1854 O O . ALA A 1 242 ? 51.692 53.621 -36.207 1.00 56.31 242 ALA A O 1
ATOM 1855 N N . GLU A 1 243 ? 49.843 52.466 -35.692 1.00 55.47 243 GLU A N 1
ATOM 1856 C CA . GLU A 1 243 ? 48.896 53.563 -35.968 1.00 55.47 243 GLU A CA 1
ATOM 1857 C C . GLU A 1 243 ? 48.686 54.505 -34.768 1.00 55.47 243 GLU A C 1
ATOM 1859 O O . GLU A 1 243 ? 48.221 55.622 -34.958 1.00 55.47 243 GLU A O 1
ATOM 1864 N N . ALA A 1 244 ? 49.032 54.089 -33.543 1.00 54.47 244 ALA A N 1
ATOM 1865 C CA . ALA A 1 244 ? 48.941 54.932 -32.345 1.00 54.47 244 ALA A CA 1
ATOM 1866 C C . ALA A 1 244 ? 50.185 55.821 -32.119 1.00 54.47 244 ALA A C 1
ATOM 1868 O O . ALA A 1 244 ? 50.115 56.780 -31.351 1.00 54.47 244 ALA A O 1
ATOM 1869 N N . GLU A 1 245 ? 51.311 55.505 -32.769 1.00 55.25 245 GLU A N 1
ATOM 1870 C CA . GLU A 1 245 ? 52.555 56.296 -32.747 1.00 55.25 245 GLU A CA 1
ATOM 1871 C C . GLU A 1 245 ? 52.696 57.271 -33.938 1.00 55.25 245 GLU A C 1
ATOM 1873 O O . GLU A 1 245 ? 53.709 57.971 -34.034 1.00 55.25 245 GLU A O 1
ATOM 1878 N N . ALA A 1 246 ? 51.697 57.338 -34.827 1.00 49.53 246 ALA A N 1
ATOM 1879 C CA . ALA A 1 246 ? 51.613 58.276 -35.954 1.00 49.53 246 ALA A CA 1
ATOM 1880 C C . ALA A 1 246 ? 50.633 59.424 -35.665 1.00 49.53 246 ALA A C 1
ATOM 1882 O O . ALA A 1 246 ? 50.949 60.571 -36.062 1.00 49.53 246 ALA A O 1
#

Secondary structure (DSSP, 8-state):
--PPPP--TT--S-SSSS-------TGGGTT--EEEEEEE-----TT---GGGG-HHHHHHHHTTEEEEEEEES-HHHHHT-S-HHHHHHHHHHHHHHHHTT---SSEEEE-TTT--EEEE-SHHHHHHHSGGGS-SSBP-PBPTTSPBP-SBP----TTTSTTPPP-PEEEEE-TTS-EEEEETT-SS-----EEEEE-TT--EEEEETTTSTTS--HHHHHHHHHHHHHHHHHHHHHHHHHH--